Protein AF-A0A9D5FS55-F1 (afdb_monomer_lite)

Foldseek 3Di:
DDDDDDDPDPPPPPPPPPPDDPVVLVVQLVVCVVVLNLVSNLVSLVVQLVVCVVVVQQLSNVVSLLSNLVSCVVPPPVSNVVSLVVLVVVLVVDPQLQSVLVSLLSQLVVQLVVPPDPDPSCVRNVVSLCSSQVCLVSQQVDAQVSNPPNDDDDPCCVLVVNTRSVVSCVSSVVLVSQLVVCVVVVSNSRNVVSVVSVVVVVVVVVVVVVD

Sequence (211 aa):
MKKALFILGSLLIPVMMMGESFSALWQKVKVAKAKDLPKTEIALLNTIIKKATAEDNYGHLIKAQLDKYHACRLFDKEQAATALEEIKQKEAETQSKALQAVYNCALGLIYQDLSQSNIDPDKLSRPYFQKAMSNPNELARHKTTELKPTFTTGFDSKIFNNDLLHVIGMYTKDYSTLSKYYDAHGNRPAACIMALKALQETRDEDTKEAR

pLDDT: mean 87.39, std 15.87, range [35.94, 98.38]

Structure (mmCIF, N/CA/C/O backbone):
data_AF-A0A9D5FS55-F1
#
_entry.id   AF-A0A9D5FS55-F1
#
loop_
_atom_site.group_PDB
_atom_site.id
_atom_site.type_symbol
_atom_site.label_atom_id
_atom_site.label_alt_id
_atom_site.label_comp_id
_atom_site.label_asym_id
_atom_site.label_entity_id
_atom_site.label_seq_id
_atom_site.pdbx_PDB_ins_code
_atom_site.Cartn_x
_atom_site.Cartn_y
_atom_site.Cartn_z
_atom_site.occupancy
_atom_site.B_iso_or_equiv
_atom_site.auth_seq_id
_atom_site.auth_comp_id
_atom_site.auth_asym_id
_atom_site.auth_atom_id
_atom_site.pdbx_PDB_model_num
ATOM 1 N N . MET A 1 1 ? 4.687 -55.836 53.495 1.00 40.66 1 MET A N 1
ATOM 2 C CA . MET A 1 1 ? 4.011 -55.490 52.224 1.00 40.66 1 MET A CA 1
ATOM 3 C C . MET A 1 1 ? 4.078 -53.977 52.051 1.00 40.66 1 MET A C 1
ATOM 5 O O . MET A 1 1 ? 3.543 -53.258 52.885 1.00 40.66 1 MET A O 1
ATOM 9 N N . LYS A 1 2 ? 4.870 -53.499 51.081 1.00 35.94 2 LYS A N 1
ATOM 10 C CA . LYS A 1 2 ? 5.216 -52.079 50.893 1.00 35.94 2 LYS A CA 1
ATOM 11 C C . LYS A 1 2 ? 4.043 -51.344 50.232 1.00 35.94 2 LYS A C 1
ATOM 13 O O . LYS A 1 2 ? 3.597 -51.759 49.169 1.00 35.94 2 LYS A O 1
ATOM 18 N N . LYS A 1 3 ? 3.546 -50.273 50.858 1.00 43.47 3 LYS A N 1
ATOM 19 C CA . LYS A 1 3 ? 2.529 -49.384 50.278 1.00 43.47 3 LYS A CA 1
ATOM 20 C C . LYS A 1 3 ? 3.224 -48.464 49.269 1.00 43.47 3 LYS A C 1
ATOM 22 O O . LYS A 1 3 ? 3.996 -47.602 49.674 1.00 43.47 3 LYS A O 1
ATOM 27 N N . ALA A 1 4 ? 2.999 -48.680 47.976 1.00 46.22 4 ALA A N 1
ATOM 28 C CA . ALA A 1 4 ? 3.441 -47.757 46.936 1.00 46.22 4 ALA A CA 1
ATOM 29 C C . ALA A 1 4 ? 2.405 -46.630 46.817 1.00 46.22 4 ALA A C 1
ATOM 31 O O . ALA A 1 4 ? 1.278 -46.854 46.382 1.00 46.22 4 ALA A O 1
ATOM 32 N N . LEU A 1 5 ? 2.781 -45.434 47.266 1.00 47.25 5 LEU A N 1
ATOM 33 C CA . LEU A 1 5 ? 2.010 -44.209 47.097 1.00 47.25 5 LEU A CA 1
ATOM 34 C C . LEU A 1 5 ? 2.290 -43.680 45.681 1.00 47.25 5 LEU A C 1
ATOM 36 O O . LEU A 1 5 ? 3.362 -43.136 45.427 1.00 47.25 5 LEU A O 1
ATOM 40 N N . PHE A 1 6 ? 1.366 -43.884 44.742 1.00 48.41 6 PHE A N 1
ATOM 41 C CA . PHE A 1 6 ? 1.458 -43.285 43.409 1.00 48.41 6 PHE A CA 1
ATOM 42 C C . PHE A 1 6 ? 0.986 -41.828 43.484 1.00 48.41 6 PHE A C 1
ATOM 44 O O . PHE A 1 6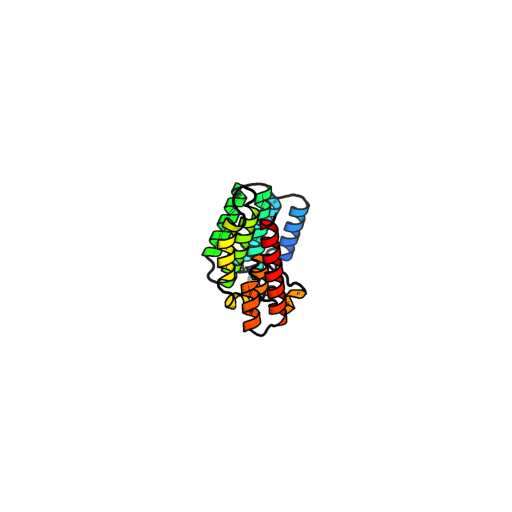 ? -0.208 -41.552 43.580 1.00 48.41 6 PHE A O 1
ATOM 51 N N . ILE A 1 7 ? 1.938 -40.895 43.461 1.00 50.19 7 ILE A N 1
ATOM 52 C CA . ILE A 1 7 ? 1.672 -39.470 43.249 1.00 50.19 7 ILE A CA 1
ATOM 53 C C . ILE A 1 7 ? 1.408 -39.287 41.753 1.00 50.19 7 ILE A C 1
ATOM 55 O O . ILE A 1 7 ? 2.323 -39.361 40.934 1.00 50.19 7 ILE A O 1
ATOM 59 N N . LEU A 1 8 ? 0.141 -39.088 41.392 1.00 47.81 8 LEU A N 1
ATOM 60 C CA . LEU A 1 8 ? -0.273 -38.749 40.035 1.00 47.81 8 LEU A CA 1
ATOM 61 C C . LEU A 1 8 ? 0.032 -37.261 39.795 1.00 47.81 8 LEU A C 1
ATOM 63 O O . LEU A 1 8 ? -0.745 -36.389 40.176 1.00 47.81 8 LEU A O 1
ATOM 67 N N . GLY A 1 9 ? 1.192 -36.965 39.209 1.00 56.38 9 GLY A N 1
ATOM 68 C CA . GLY A 1 9 ? 1.526 -35.617 38.751 1.00 56.38 9 GLY A CA 1
ATOM 69 C C . GLY A 1 9 ? 0.639 -35.235 37.567 1.00 56.38 9 GLY A C 1
ATOM 70 O O . GLY A 1 9 ? 0.775 -35.807 36.487 1.00 56.38 9 GLY A O 1
ATOM 71 N N . SER A 1 10 ? -0.279 -34.284 37.757 1.00 54.34 10 SER A N 1
ATOM 72 C CA . SER A 1 10 ? -1.063 -33.721 36.658 1.00 54.34 10 SER A CA 1
ATOM 73 C C . SER A 1 10 ? -0.139 -32.925 35.737 1.00 54.34 10 SER A C 1
ATOM 75 O O . SER A 1 10 ? 0.349 -31.853 36.104 1.00 54.34 10 SER A O 1
ATOM 77 N N . LEU A 1 11 ? 0.098 -33.447 34.537 1.00 49.91 11 LEU A N 1
ATOM 78 C CA . LEU A 1 11 ? 0.753 -32.727 33.456 1.00 49.91 11 LEU A CA 1
ATOM 79 C C . LEU A 1 11 ? -0.176 -31.582 33.013 1.00 49.91 11 LEU A C 1
ATOM 81 O O . LEU A 1 11 ? -1.116 -31.794 32.250 1.00 49.91 11 LEU A O 1
ATOM 85 N N . LEU A 1 12 ? 0.055 -30.370 33.523 1.00 51.56 12 LEU A N 1
ATOM 86 C CA . LEU A 1 12 ? -0.526 -29.147 32.969 1.00 51.56 12 LEU A CA 1
ATOM 87 C C . LEU A 1 12 ? 0.085 -28.941 31.580 1.00 51.56 12 LEU A C 1
ATOM 89 O O . LEU A 1 12 ? 1.155 -28.355 31.443 1.00 51.56 12 LEU A O 1
ATOM 93 N N . ILE A 1 13 ? -0.577 -29.461 30.548 1.00 57.06 13 ILE A N 1
ATOM 94 C CA . ILE A 1 13 ? -0.295 -29.066 29.170 1.00 57.06 13 ILE A CA 1
ATOM 95 C C . ILE A 1 13 ? -0.687 -27.585 29.081 1.00 57.06 13 ILE A C 1
ATOM 97 O O . ILE A 1 13 ? -1.863 -27.277 29.302 1.00 57.06 13 ILE A O 1
ATOM 101 N N . PRO A 1 14 ? 0.239 -26.650 28.798 1.00 57.09 14 PRO A N 1
ATOM 102 C CA . PRO A 1 14 ? -0.151 -25.276 28.548 1.00 57.09 14 PRO A CA 1
ATOM 103 C C . PRO A 1 14 ? -1.053 -25.281 27.315 1.00 57.09 14 PRO A C 1
ATOM 105 O O . PRO A 1 14 ? -0.612 -25.581 26.205 1.00 57.09 14 PRO A O 1
ATOM 108 N N . VAL A 1 15 ? -2.338 -24.989 27.516 1.00 54.84 15 VAL A N 1
ATOM 109 C CA . VAL A 1 15 ? -3.253 -24.683 26.419 1.00 54.84 15 VAL A CA 1
ATOM 110 C C . VAL A 1 15 ? -2.663 -23.454 25.744 1.00 54.84 15 VAL A C 1
ATOM 112 O O . VAL A 1 15 ? -2.723 -22.354 26.290 1.00 54.84 15 VAL A O 1
ATOM 115 N N . MET A 1 16 ? -2.034 -23.636 24.583 1.00 48.56 16 MET A N 1
ATOM 116 C CA . MET A 1 16 ? -1.685 -22.505 23.735 1.00 48.56 16 MET A CA 1
ATOM 117 C C . MET A 1 16 ? -3.009 -21.821 23.405 1.00 48.56 16 MET A C 1
ATOM 119 O O . MET A 1 16 ? -3.830 -22.381 22.679 1.00 48.56 16 MET A O 1
ATOM 123 N N . MET A 1 17 ? -3.260 -20.653 23.999 1.00 50.94 17 MET A N 1
ATOM 124 C CA . MET A 1 17 ? -4.410 -19.833 23.645 1.00 50.94 17 MET A CA 1
ATOM 125 C C . MET A 1 17 ? -4.233 -19.444 22.178 1.00 50.94 17 MET A C 1
ATOM 127 O O . MET A 1 17 ? -3.498 -18.509 21.862 1.00 50.94 17 MET A O 1
ATOM 131 N N . MET A 1 18 ? -4.852 -20.194 21.265 1.00 59.72 18 MET A N 1
ATOM 132 C CA . MET A 1 18 ? -4.913 -19.801 19.866 1.00 59.72 18 MET A CA 1
ATOM 133 C C . MET A 1 18 ? -5.750 -18.525 19.807 1.00 59.72 18 MET A C 1
ATOM 135 O O . MET A 1 18 ? -6.974 -18.562 19.926 1.00 59.72 18 MET A O 1
ATOM 139 N N . GLY A 1 19 ? -5.072 -17.380 19.704 1.00 71.38 19 GLY A N 1
ATOM 140 C CA . GLY A 1 19 ? -5.725 -16.102 19.452 1.00 71.38 19 GLY A CA 1
ATOM 141 C C . GLY A 1 19 ? -6.537 -16.159 18.158 1.00 71.38 19 GLY A C 1
ATOM 142 O O . GLY A 1 19 ? -6.303 -17.009 17.297 1.00 71.38 19 GLY A O 1
ATOM 143 N N . GLU A 1 20 ? -7.496 -15.249 18.007 1.00 85.06 20 GLU A N 1
ATOM 144 C CA . GLU A 1 20 ? -8.354 -15.224 16.821 1.00 85.06 20 GLU A CA 1
ATOM 145 C C . GLU A 1 20 ? -7.531 -15.154 15.524 1.00 85.06 20 GLU A C 1
ATOM 147 O O . GLU A 1 20 ? -6.538 -14.424 15.421 1.00 85.06 20 GLU A O 1
ATOM 152 N N . SER A 1 21 ? -7.948 -15.923 14.514 1.00 94.44 21 SER A N 1
ATOM 153 C CA . SER A 1 21 ? -7.317 -15.877 13.194 1.00 94.44 21 SER A CA 1
ATOM 154 C C . SER A 1 21 ? -7.527 -14.507 12.546 1.00 94.44 21 SER A C 1
ATOM 156 O O . SER A 1 21 ? -8.538 -13.840 12.786 1.00 94.44 21 SER A O 1
ATOM 158 N N . PHE A 1 22 ? -6.615 -14.097 11.658 1.00 96.50 22 PHE A N 1
ATOM 159 C CA . PHE A 1 22 ? -6.803 -12.861 10.892 1.00 96.50 22 PHE A CA 1
ATOM 160 C C . PHE A 1 22 ? -8.130 -12.861 10.130 1.00 96.50 22 PHE A C 1
ATOM 162 O O . PHE A 1 22 ? -8.813 -11.843 10.110 1.00 96.50 22 PHE A O 1
ATOM 169 N N . SER A 1 23 ? -8.537 -14.000 9.558 1.00 96.06 23 SER A N 1
ATOM 170 C CA . SER A 1 23 ? -9.827 -14.118 8.869 1.00 96.06 23 SER A CA 1
ATOM 171 C C . SER A 1 23 ? -10.999 -13.775 9.792 1.00 96.06 23 SER A C 1
ATOM 173 O O . SER A 1 23 ? -11.862 -12.990 9.408 1.00 96.06 23 SER A O 1
ATOM 175 N N . ALA A 1 24 ? -11.021 -14.309 11.018 1.00 96.75 24 ALA A N 1
ATOM 176 C CA . ALA A 1 24 ? -12.072 -14.001 11.987 1.00 96.75 24 ALA A CA 1
ATOM 177 C C . ALA A 1 24 ? -12.076 -12.511 12.371 1.00 96.75 24 ALA A C 1
ATOM 179 O O . ALA A 1 24 ? -13.133 -11.877 12.372 1.00 96.75 24 ALA A O 1
ATOM 180 N N . LEU A 1 25 ? -10.898 -11.928 12.618 1.00 97.94 25 LEU A N 1
ATOM 181 C CA . LEU A 1 25 ? -10.761 -10.506 12.945 1.00 97.94 25 LEU A CA 1
ATOM 182 C C . LEU A 1 25 ? -11.237 -9.602 11.797 1.00 97.94 25 LEU A C 1
ATOM 184 O O . LEU A 1 25 ? -12.022 -8.684 12.027 1.00 97.94 25 LEU A O 1
ATOM 188 N N . TRP A 1 26 ? -10.845 -9.888 10.552 1.00 98.00 26 TRP A N 1
ATOM 189 C CA . TRP A 1 26 ? -11.284 -9.121 9.381 1.00 98.00 26 TRP A CA 1
ATOM 190 C C . TRP A 1 26 ? -12.790 -9.228 9.128 1.00 98.00 26 TRP A C 1
ATOM 192 O O . TRP A 1 26 ? -13.403 -8.242 8.717 1.00 98.00 26 TRP A O 1
ATOM 202 N N . GLN A 1 27 ? -13.418 -10.375 9.418 1.00 97.88 27 GLN A N 1
ATOM 203 C CA . GLN A 1 27 ? -14.882 -10.476 9.369 1.00 97.88 27 GLN A CA 1
ATOM 204 C C . GLN A 1 27 ? -15.542 -9.561 10.404 1.00 97.88 27 GLN A C 1
ATOM 206 O O . GLN A 1 27 ? -16.502 -8.865 10.073 1.00 97.88 27 GLN A O 1
ATOM 211 N N . LYS A 1 28 ? -15.007 -9.485 11.629 1.00 98.19 28 LYS A N 1
ATOM 212 C CA . LYS A 1 28 ? -15.512 -8.545 12.641 1.00 98.19 28 LYS A CA 1
ATOM 213 C C . LYS A 1 28 ? -15.337 -7.089 12.206 1.00 98.19 28 LYS A C 1
ATOM 215 O O . LYS A 1 28 ? -16.278 -6.316 12.359 1.00 98.19 28 LYS A O 1
ATOM 220 N N . VAL A 1 29 ? -14.187 -6.729 11.624 1.00 98.06 29 VAL A N 1
ATOM 221 C CA . VAL A 1 29 ? -13.944 -5.383 11.063 1.00 98.06 29 VAL A CA 1
ATOM 222 C C . VAL A 1 29 ? -14.994 -5.056 10.003 1.00 98.06 29 VAL A C 1
ATOM 224 O O . VAL A 1 29 ? -15.640 -4.016 10.082 1.00 98.06 29 VAL A O 1
ATOM 227 N N . LYS A 1 30 ? -15.240 -5.975 9.059 1.00 97.94 30 LYS A N 1
ATOM 228 C CA . LYS A 1 30 ? -16.261 -5.805 8.016 1.00 97.94 30 LYS A CA 1
ATOM 229 C C . LYS A 1 30 ? -17.656 -5.581 8.606 1.00 97.94 30 LYS A C 1
ATOM 231 O O . LYS A 1 30 ? -18.377 -4.711 8.129 1.00 97.94 30 LYS A O 1
ATOM 236 N N . VAL A 1 31 ? -18.035 -6.342 9.636 1.00 98.12 31 VAL A N 1
ATOM 237 C CA . VAL A 1 31 ? -19.328 -6.182 10.323 1.00 98.12 31 VAL A CA 1
ATOM 238 C C . VAL A 1 31 ? -19.416 -4.841 11.053 1.00 98.12 31 VAL A C 1
ATOM 240 O O . VAL A 1 31 ? -20.452 -4.190 10.970 1.00 98.12 31 VAL A O 1
ATOM 243 N N . ALA A 1 32 ? -18.359 -4.418 11.752 1.00 96.81 32 ALA A N 1
ATOM 244 C CA . ALA A 1 32 ? -18.328 -3.133 12.451 1.00 96.81 32 ALA A CA 1
ATOM 245 C C . ALA A 1 32 ? -18.451 -1.957 11.473 1.00 96.81 32 ALA A C 1
ATOM 247 O O . ALA A 1 32 ? -19.284 -1.079 11.683 1.00 96.81 32 ALA A O 1
ATOM 248 N N . LYS A 1 33 ? -17.697 -2.002 10.368 1.00 95.75 33 LYS A N 1
ATOM 249 C CA . LYS A 1 33 ? -17.758 -1.010 9.292 1.00 95.75 33 LYS A CA 1
ATOM 250 C C . LYS A 1 33 ? -19.142 -0.942 8.646 1.00 95.75 33 LYS A C 1
ATOM 252 O O . LYS A 1 33 ? -19.681 0.137 8.475 1.00 95.75 33 LYS A O 1
ATOM 257 N N . ALA A 1 34 ? -19.754 -2.089 8.339 1.00 96.75 34 ALA A N 1
ATOM 258 C CA . ALA A 1 34 ? -21.093 -2.142 7.740 1.00 96.75 34 ALA A CA 1
ATOM 259 C C . ALA A 1 34 ? -22.217 -1.648 8.670 1.00 96.75 34 ALA A C 1
ATOM 261 O O . ALA A 1 34 ? -23.320 -1.383 8.203 1.00 96.75 34 ALA A O 1
ATOM 262 N N . LYS A 1 35 ? -21.959 -1.578 9.980 1.00 96.69 35 LYS A N 1
ATOM 263 C CA . LYS A 1 35 ? -22.885 -1.057 10.992 1.00 96.69 35 LYS A CA 1
ATOM 264 C C . LYS A 1 35 ? -22.550 0.375 11.426 1.00 96.69 35 LYS A C 1
ATOM 266 O O . LYS A 1 35 ? -23.116 0.827 12.417 1.00 96.69 35 LYS A O 1
ATOM 271 N N . ASP A 1 36 ? -21.608 1.039 10.752 1.00 93.88 36 ASP A N 1
ATOM 272 C CA . ASP A 1 36 ? -21.120 2.378 11.099 1.00 93.88 36 ASP A CA 1
ATOM 273 C C . ASP A 1 36 ? -20.674 2.491 12.570 1.00 93.88 36 ASP A C 1
ATOM 275 O O . ASP A 1 36 ? -21.020 3.427 13.290 1.00 93.88 36 ASP A O 1
ATOM 279 N N . LEU A 1 37 ? -19.898 1.504 13.040 1.00 94.31 37 LEU A N 1
ATOM 280 C CA . LEU A 1 37 ? -19.359 1.446 14.405 1.00 94.31 37 LEU A CA 1
ATOM 281 C C . LEU A 1 37 ? -17.853 1.787 14.430 1.00 94.31 37 LEU A C 1
ATOM 283 O O . LEU A 1 37 ? -17.038 0.892 14.680 1.00 94.31 37 LEU A O 1
ATOM 287 N N . PRO A 1 38 ? -17.443 3.058 14.231 1.00 92.75 38 PRO A N 1
ATOM 288 C CA . PRO A 1 38 ? -16.038 3.428 14.027 1.00 92.75 38 PRO A CA 1
ATOM 289 C C . PRO A 1 38 ? -15.146 3.094 15.227 1.00 92.75 38 PRO A C 1
ATOM 291 O O . PRO A 1 38 ? -14.040 2.593 15.060 1.00 92.75 38 PRO A O 1
ATOM 294 N N . LYS A 1 39 ? -15.628 3.276 16.464 1.00 93.56 39 LYS A N 1
ATOM 295 C CA . LYS A 1 39 ? -14.859 2.915 17.672 1.00 93.56 39 LYS A CA 1
ATOM 296 C C . LYS A 1 39 ? -14.582 1.410 17.752 1.00 93.56 39 LYS A C 1
ATOM 298 O O . LYS A 1 39 ? -13.487 0.997 18.127 1.00 93.56 39 LYS A O 1
ATOM 303 N N . THR A 1 40 ? -15.571 0.591 17.393 1.00 96.12 40 THR A N 1
ATOM 304 C CA . THR A 1 40 ? -15.429 -0.870 17.355 1.00 96.12 40 THR A CA 1
ATOM 305 C C . THR A 1 40 ? -14.510 -1.297 16.217 1.00 96.12 40 THR A C 1
ATOM 307 O O . THR A 1 40 ? -13.651 -2.150 16.425 1.00 96.12 40 THR A O 1
ATOM 310 N N . GLU A 1 41 ? -14.650 -0.684 15.040 1.00 97.12 41 GLU A N 1
ATOM 311 C CA . GLU A 1 41 ? -13.762 -0.899 13.897 1.00 97.12 41 GLU A CA 1
ATOM 312 C C . GLU A 1 41 ? -12.301 -0.607 14.274 1.00 97.12 41 GLU A C 1
ATOM 314 O O . GLU A 1 41 ? -11.451 -1.485 14.139 1.00 97.12 41 GLU A O 1
ATOM 319 N N . ILE A 1 42 ? -12.018 0.565 14.853 1.00 96.75 42 ILE A N 1
ATOM 320 C CA . ILE A 1 42 ? -10.672 0.975 15.285 1.00 96.75 42 ILE A CA 1
ATOM 321 C C . ILE A 1 42 ? -10.100 0.012 16.338 1.00 96.75 42 ILE A C 1
ATOM 323 O O . ILE A 1 42 ? -8.936 -0.379 16.249 1.00 96.75 42 ILE A O 1
ATOM 327 N N . ALA A 1 43 ? -10.899 -0.428 17.315 1.00 96.88 43 ALA A N 1
ATOM 328 C CA . ALA A 1 43 ? -10.447 -1.386 18.329 1.00 96.88 43 ALA A CA 1
ATOM 329 C C . ALA A 1 43 ? -10.068 -2.755 17.723 1.00 96.88 43 ALA A C 1
ATOM 331 O O . ALA A 1 43 ? -9.055 -3.358 18.098 1.00 96.88 43 ALA A O 1
ATOM 332 N N . LEU A 1 44 ? -10.847 -3.235 16.750 1.00 98.38 44 LEU A N 1
ATOM 333 C CA . LEU A 1 44 ? -10.549 -4.469 16.020 1.00 98.38 44 LEU A CA 1
ATOM 334 C C . LEU A 1 44 ? -9.300 -4.313 15.143 1.00 98.38 44 LEU A C 1
ATOM 336 O O . LEU A 1 44 ? -8.452 -5.204 15.122 1.00 98.38 44 LEU A O 1
ATOM 340 N N . LEU A 1 45 ? -9.136 -3.168 14.481 1.00 98.25 45 LEU A N 1
ATOM 341 C CA . LEU A 1 45 ? -7.952 -2.862 13.678 1.00 98.25 45 LEU A CA 1
ATOM 342 C C . LEU A 1 45 ? -6.686 -2.776 14.537 1.00 98.25 45 LEU A C 1
ATOM 344 O O . LEU A 1 45 ? -5.676 -3.368 14.171 1.00 98.25 45 LEU A O 1
ATOM 348 N N . ASN A 1 46 ? -6.743 -2.159 15.722 1.00 98.00 46 ASN A N 1
ATOM 349 C CA . ASN A 1 46 ? -5.635 -2.178 16.687 1.00 98.00 46 ASN A CA 1
ATOM 350 C C . ASN A 1 46 ? -5.269 -3.609 17.116 1.00 98.00 46 ASN A C 1
ATOM 352 O O . ASN A 1 46 ? -4.090 -3.930 17.274 1.00 98.00 46 ASN A O 1
ATOM 356 N N . THR A 1 47 ? -6.261 -4.494 17.255 1.00 98.19 47 THR A N 1
ATOM 357 C CA . THR A 1 47 ? -6.017 -5.918 17.544 1.00 98.19 47 THR A CA 1
ATOM 358 C C . THR A 1 47 ? -5.260 -6.596 16.398 1.00 98.19 47 THR A C 1
ATOM 360 O O . THR A 1 47 ? -4.284 -7.308 16.642 1.00 98.19 47 THR A O 1
ATOM 363 N N . ILE A 1 48 ? -5.656 -6.334 15.147 1.00 98.38 48 ILE A N 1
ATOM 364 C CA . ILE A 1 48 ? -4.966 -6.852 13.957 1.00 98.38 48 ILE A CA 1
ATOM 365 C C . ILE A 1 48 ? -3.547 -6.286 13.860 1.00 98.38 48 ILE A C 1
ATOM 367 O O . ILE A 1 48 ? -2.624 -7.060 13.634 1.00 98.38 48 ILE A O 1
ATOM 371 N N . ILE A 1 49 ? -3.351 -4.982 14.086 1.00 98.19 49 ILE A N 1
ATOM 372 C CA . ILE A 1 49 ? -2.035 -4.320 14.078 1.00 98.19 49 ILE A CA 1
ATOM 373 C C . ILE A 1 49 ? -1.102 -4.972 15.097 1.00 98.19 49 ILE A C 1
ATOM 375 O O . ILE A 1 49 ? 0.016 -5.349 14.749 1.00 98.19 49 ILE A O 1
ATOM 379 N N . LYS A 1 50 ? -1.562 -5.163 16.340 1.00 97.50 50 LYS A N 1
ATOM 380 C CA . LYS A 1 50 ? -0.765 -5.800 17.396 1.00 97.50 50 LYS A CA 1
ATOM 381 C C . LYS A 1 50 ? -0.360 -7.224 17.011 1.00 97.50 50 LYS A C 1
ATOM 383 O O . LYS A 1 50 ? 0.810 -7.576 17.132 1.00 97.50 50 LYS A O 1
ATOM 388 N N . LYS A 1 51 ? -1.311 -8.026 16.525 1.00 97.00 51 LYS A N 1
ATOM 389 C CA . LYS A 1 51 ? -1.059 -9.409 16.095 1.00 97.00 51 LYS A CA 1
ATOM 390 C C . LYS A 1 51 ? -0.099 -9.465 14.903 1.00 97.00 51 LYS A C 1
ATOM 392 O O . LYS A 1 51 ? 0.882 -10.191 14.947 1.00 97.00 51 LYS A O 1
ATOM 397 N N . ALA A 1 52 ? -0.352 -8.667 13.869 1.00 96.94 52 ALA A N 1
ATOM 398 C CA . ALA A 1 52 ? 0.470 -8.612 12.665 1.00 96.94 52 ALA A CA 1
ATOM 399 C C . ALA A 1 52 ? 1.891 -8.114 12.948 1.00 96.94 52 ALA A C 1
ATOM 401 O O . ALA A 1 52 ? 2.828 -8.597 12.328 1.00 96.94 52 ALA A O 1
ATOM 402 N N . THR A 1 53 ? 2.059 -7.204 13.910 1.00 95.12 53 THR A N 1
ATOM 403 C CA . THR A 1 53 ? 3.382 -6.762 14.370 1.00 95.12 53 THR A CA 1
ATOM 404 C C . THR A 1 53 ? 4.121 -7.877 15.105 1.00 95.12 53 THR A C 1
ATOM 406 O O . THR A 1 53 ? 5.301 -8.073 14.863 1.00 95.12 53 THR A O 1
ATOM 409 N N . ALA A 1 54 ? 3.442 -8.625 15.982 1.00 95.38 54 ALA A N 1
ATOM 410 C CA . ALA A 1 54 ? 4.058 -9.731 16.720 1.00 95.38 54 ALA A CA 1
ATOM 411 C C . ALA A 1 54 ? 4.423 -10.936 15.833 1.00 95.38 54 ALA A C 1
ATOM 413 O O . ALA A 1 54 ? 5.277 -11.732 16.208 1.00 95.38 54 ALA A O 1
ATOM 414 N N . GLU A 1 55 ? 3.757 -11.084 14.688 1.00 94.88 55 GLU A N 1
ATOM 415 C CA . GLU A 1 55 ? 3.954 -12.184 13.735 1.00 94.88 55 GLU A CA 1
ATOM 416 C C . GLU A 1 55 ? 4.746 -11.766 12.484 1.00 94.88 55 GLU A C 1
ATOM 418 O O . GLU A 1 55 ? 4.792 -12.532 11.523 1.00 94.88 55 GLU A O 1
ATOM 423 N N . ASP A 1 56 ? 5.305 -10.548 12.452 1.00 92.88 56 ASP A N 1
ATOM 424 C CA . ASP A 1 56 ? 5.979 -9.954 11.283 1.00 92.88 56 ASP A CA 1
ATOM 425 C C . ASP A 1 56 ? 5.169 -10.073 9.971 1.00 92.88 56 ASP A C 1
ATOM 427 O O . ASP A 1 56 ? 5.694 -10.191 8.861 1.00 92.88 56 ASP A O 1
ATOM 431 N N . ASN A 1 57 ? 3.838 -10.020 10.083 1.00 95.19 57 ASN A N 1
ATOM 432 C CA . ASN A 1 57 ? 2.920 -10.152 8.960 1.00 95.19 57 ASN A CA 1
ATOM 433 C C . ASN A 1 57 ? 2.604 -8.778 8.352 1.00 95.19 57 ASN A C 1
ATOM 435 O O . ASN A 1 57 ? 1.560 -8.170 8.610 1.00 95.19 57 ASN A O 1
ATOM 439 N N . TYR A 1 58 ? 3.515 -8.284 7.516 1.00 94.31 58 TYR A N 1
ATOM 440 C CA . TYR A 1 58 ? 3.423 -6.944 6.927 1.00 94.31 58 TYR A CA 1
ATOM 441 C C . TYR A 1 58 ? 2.182 -6.725 6.051 1.00 94.31 58 TYR A C 1
ATOM 443 O O . TYR A 1 58 ? 1.645 -5.618 6.008 1.00 94.31 58 TYR A O 1
ATOM 451 N N . GLY A 1 59 ? 1.675 -7.772 5.396 1.00 94.56 59 GLY A N 1
ATOM 452 C CA . GLY A 1 59 ? 0.444 -7.687 4.612 1.00 94.56 59 GLY A CA 1
ATOM 453 C C . GLY A 1 59 ? -0.795 -7.414 5.470 1.00 94.56 59 GLY A C 1
ATOM 454 O O . GLY A 1 59 ? -1.663 -6.635 5.088 1.00 94.56 59 GLY A O 1
ATOM 455 N N . HIS A 1 60 ? -0.906 -8.003 6.661 1.00 97.19 60 HIS A N 1
ATOM 456 C CA . HIS A 1 60 ? -1.990 -7.648 7.582 1.00 97.19 60 HIS A CA 1
ATOM 457 C C . HIS A 1 60 ? -1.746 -6.315 8.286 1.00 97.19 60 HIS A C 1
ATOM 459 O O . HIS A 1 60 ? -2.697 -5.556 8.483 1.00 97.19 60 HIS A O 1
ATOM 465 N N . LEU A 1 61 ? -0.490 -6.024 8.629 1.00 97.44 61 LEU A N 1
ATOM 466 C CA . LEU A 1 61 ? -0.109 -4.807 9.336 1.00 97.44 61 LEU A CA 1
ATOM 467 C C . LEU A 1 61 ? -0.439 -3.552 8.523 1.00 97.44 61 LEU A C 1
ATOM 469 O O . LEU A 1 61 ? -1.193 -2.705 8.995 1.00 97.44 61 LEU A O 1
ATOM 473 N N . ILE A 1 62 ? 0.072 -3.464 7.293 1.00 96.12 62 ILE A N 1
ATOM 474 C CA . ILE A 1 62 ? -0.092 -2.284 6.435 1.00 96.12 62 ILE A CA 1
ATOM 475 C C . ILE A 1 62 ? -1.574 -2.057 6.134 1.00 96.12 62 ILE A C 1
ATOM 477 O O . ILE A 1 62 ? -2.074 -0.945 6.306 1.00 96.12 62 ILE A O 1
ATOM 481 N N . LYS A 1 63 ? -2.311 -3.118 5.769 1.00 96.75 63 LYS A N 1
ATOM 482 C CA . LYS A 1 63 ? -3.752 -3.012 5.536 1.00 96.75 63 LYS A CA 1
ATOM 483 C C . LYS A 1 63 ? -4.491 -2.471 6.764 1.00 96.75 63 LYS A C 1
ATOM 485 O O . LYS A 1 63 ? -5.331 -1.589 6.622 1.00 96.75 63 LYS A O 1
ATOM 490 N N . ALA A 1 64 ? -4.209 -2.996 7.957 1.00 98.25 64 ALA A N 1
ATOM 491 C CA . ALA A 1 64 ? -4.904 -2.574 9.169 1.00 98.25 64 ALA A CA 1
ATOM 492 C C . ALA A 1 64 ? -4.548 -1.144 9.593 1.00 98.25 64 ALA A C 1
ATOM 494 O O . ALA A 1 64 ? -5.428 -0.423 10.053 1.00 98.25 64 ALA A O 1
ATOM 495 N N . GLN A 1 65 ? -3.299 -0.709 9.397 1.00 97.81 65 GLN A N 1
ATOM 496 C CA . GLN A 1 65 ? -2.888 0.676 9.644 1.00 97.81 65 GLN A CA 1
ATOM 497 C C . GLN A 1 65 ? -3.610 1.659 8.713 1.00 97.81 65 GLN A C 1
ATOM 499 O O . GLN A 1 65 ? -4.105 2.684 9.178 1.00 97.81 65 GLN A O 1
ATOM 504 N N . LEU A 1 66 ? -3.738 1.329 7.422 1.00 95.69 66 LEU A N 1
ATOM 505 C CA . LEU A 1 66 ? -4.452 2.176 6.461 1.00 95.69 66 LEU A CA 1
ATOM 506 C C . LEU A 1 66 ? -5.956 2.210 6.721 1.00 95.69 66 LEU A C 1
ATOM 508 O O . LEU A 1 66 ? -6.543 3.290 6.781 1.00 95.69 66 LEU A O 1
ATOM 512 N N . ASP A 1 67 ? -6.576 1.052 6.953 1.00 96.06 67 ASP A N 1
ATOM 513 C CA . ASP A 1 67 ? -7.991 0.987 7.325 1.00 96.06 67 ASP A CA 1
ATOM 514 C C . ASP A 1 67 ? -8.246 1.769 8.633 1.00 96.06 67 ASP A C 1
ATOM 516 O O . ASP A 1 67 ? -9.242 2.487 8.723 1.00 96.06 67 ASP A O 1
ATOM 520 N N . LYS A 1 68 ? -7.322 1.715 9.614 1.00 97.38 68 LYS A N 1
ATOM 521 C CA . LYS A 1 68 ? -7.409 2.483 10.873 1.00 97.38 68 LYS A CA 1
ATOM 522 C C . LYS A 1 68 ? -7.355 3.976 10.598 1.00 97.38 68 LYS A C 1
ATOM 524 O O . LYS A 1 68 ? -8.208 4.700 11.099 1.00 97.38 68 LYS A O 1
ATOM 529 N N . TYR A 1 69 ? -6.395 4.436 9.796 1.00 95.81 69 TYR A N 1
ATOM 530 C CA . TYR A 1 69 ? -6.294 5.843 9.415 1.00 95.81 69 TYR A CA 1
ATOM 531 C C . TYR A 1 69 ? -7.604 6.353 8.788 1.00 95.81 69 TYR A C 1
ATOM 533 O O . TYR A 1 69 ? -8.133 7.384 9.212 1.00 95.81 69 TYR A O 1
ATOM 541 N N . HIS A 1 70 ? -8.174 5.607 7.836 1.00 92.31 70 HIS A N 1
ATOM 542 C CA . HIS A 1 70 ? -9.438 5.982 7.199 1.00 92.31 70 HIS A CA 1
ATOM 543 C C . HIS A 1 70 ? -10.620 5.976 8.178 1.00 92.31 70 HIS A C 1
ATOM 545 O O . HIS A 1 70 ? -11.415 6.916 8.159 1.00 92.31 70 HIS A O 1
ATOM 551 N N . ALA A 1 71 ? -10.723 4.967 9.048 1.00 93.94 71 ALA A N 1
ATOM 552 C CA . ALA A 1 71 ? -11.767 4.896 10.070 1.00 93.94 71 ALA A CA 1
ATOM 553 C C . ALA A 1 71 ? -11.669 6.065 11.066 1.00 93.94 71 ALA A C 1
ATOM 555 O O . ALA A 1 71 ? -12.678 6.703 11.366 1.00 93.94 71 ALA A O 1
ATOM 556 N N . CYS A 1 72 ? -10.456 6.404 11.522 1.00 94.31 72 CYS A N 1
ATOM 557 C CA . CYS A 1 72 ? -10.221 7.565 12.379 1.00 94.31 72 CYS A CA 1
ATOM 558 C C . CYS A 1 72 ? -10.646 8.860 11.683 1.00 94.31 72 CYS A C 1
ATOM 560 O O . CYS A 1 72 ? -11.354 9.664 12.277 1.00 94.31 72 CYS A O 1
ATOM 562 N N . ARG A 1 73 ? -10.286 9.055 10.409 1.00 89.31 73 ARG A N 1
ATOM 563 C CA . ARG A 1 73 ? -10.569 10.301 9.679 1.00 89.31 73 ARG A CA 1
ATOM 564 C C . ARG A 1 73 ? -12.057 10.647 9.595 1.00 89.31 73 ARG A C 1
ATOM 566 O O . ARG A 1 73 ? -12.399 11.825 9.543 1.00 89.31 73 ARG A O 1
ATOM 573 N N . LEU A 1 74 ? -12.932 9.644 9.587 1.00 83.75 74 LEU A N 1
ATOM 574 C CA . LEU A 1 74 ? -14.383 9.843 9.543 1.00 83.75 74 LEU A CA 1
ATOM 575 C C . LEU A 1 74 ? -14.976 10.319 10.879 1.00 83.75 74 LEU A C 1
ATOM 577 O O . LEU A 1 74 ? -16.098 10.818 10.890 1.00 83.75 74 LEU A O 1
ATOM 581 N N . PHE A 1 75 ? -14.254 10.168 11.991 1.00 81.44 75 PHE A N 1
ATOM 582 C CA . PHE A 1 75 ? -14.798 10.369 13.337 1.00 81.44 75 PHE A CA 1
ATOM 583 C C . PHE A 1 75 ? -13.968 11.325 14.212 1.00 81.44 75 PHE A C 1
ATOM 585 O O . PHE A 1 75 ? -14.540 12.137 14.933 1.00 81.44 75 PHE A O 1
ATOM 592 N N . ASP A 1 76 ? -12.636 11.246 14.159 1.00 88.38 76 ASP A N 1
ATOM 593 C CA . ASP A 1 76 ? -11.712 11.957 15.047 1.00 88.38 76 ASP A CA 1
ATOM 594 C C . ASP A 1 76 ? -10.425 12.360 14.298 1.00 88.38 76 ASP A C 1
ATOM 596 O O . ASP A 1 76 ? -9.589 11.528 13.926 1.00 88.38 76 ASP A O 1
ATOM 600 N N . LYS A 1 77 ? -10.268 13.672 14.079 1.00 88.25 77 LYS A N 1
ATOM 601 C CA . LYS A 1 77 ? -9.125 14.246 13.351 1.00 88.25 77 LYS A CA 1
ATOM 602 C C . LYS A 1 77 ? -7.800 14.056 14.086 1.00 88.25 77 LYS A C 1
ATOM 604 O O . LYS A 1 77 ? -6.777 13.887 13.427 1.00 88.25 77 LYS A O 1
ATOM 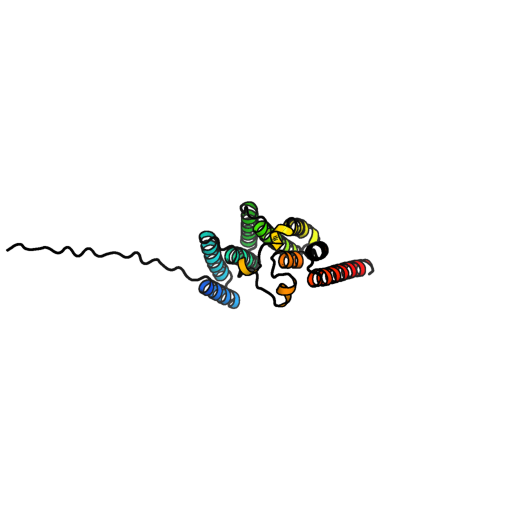609 N N . GLU A 1 78 ? -7.808 14.089 15.415 1.00 92.44 78 GLU A N 1
ATOM 610 C CA . GLU A 1 78 ? -6.598 13.923 16.219 1.00 92.44 78 GLU A CA 1
ATOM 611 C C . GLU A 1 78 ? -6.122 12.473 16.139 1.00 92.44 78 GLU A C 1
ATOM 613 O O . GLU A 1 78 ? -4.970 12.223 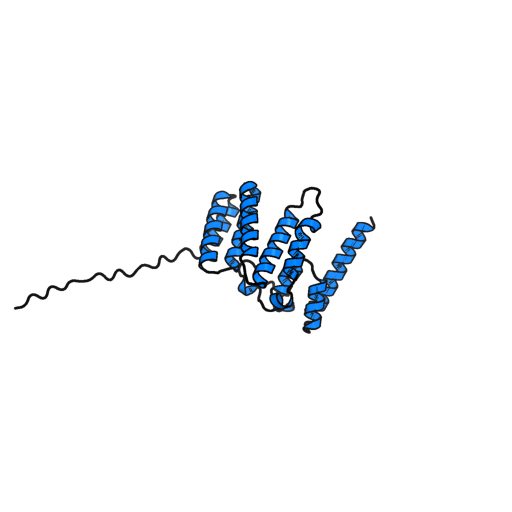15.791 1.00 92.44 78 GLU A O 1
ATOM 618 N N . GLN A 1 79 ? -7.031 11.507 16.302 1.00 93.12 79 GLN A N 1
ATOM 619 C CA . GLN A 1 79 ? -6.693 10.091 16.127 1.00 93.12 79 GLN A CA 1
ATOM 620 C C . GLN A 1 79 ? -6.246 9.757 14.699 1.00 93.12 79 GLN A C 1
ATOM 622 O O . GLN A 1 79 ? -5.409 8.873 14.507 1.00 93.12 79 GLN A O 1
ATOM 627 N N . ALA A 1 80 ? -6.780 10.447 13.687 1.00 93.81 80 ALA A N 1
ATOM 628 C CA . ALA A 1 80 ? -6.319 10.297 12.309 1.00 93.81 80 ALA A CA 1
ATOM 629 C C . ALA A 1 80 ? -4.888 10.829 12.131 1.00 93.81 80 ALA A C 1
ATOM 631 O O . ALA A 1 80 ? -4.081 10.190 11.454 1.00 93.81 80 ALA A O 1
ATOM 632 N N . ALA A 1 81 ? -4.553 11.958 12.766 1.00 94.06 81 ALA A N 1
ATOM 633 C CA . ALA A 1 81 ? -3.193 12.488 12.786 1.00 94.06 81 ALA A CA 1
ATOM 634 C C . ALA A 1 81 ? -2.230 11.536 13.514 1.00 94.06 81 ALA A C 1
ATOM 636 O O . ALA A 1 81 ? -1.165 11.232 12.982 1.00 94.06 81 ALA A O 1
ATOM 637 N N . THR A 1 82 ? -2.626 10.980 14.664 1.00 96.31 82 THR A N 1
ATOM 638 C CA . THR A 1 82 ? -1.836 9.959 15.371 1.00 96.31 82 THR A CA 1
ATOM 639 C C . THR A 1 82 ? -1.598 8.726 14.500 1.00 96.31 82 THR A C 1
ATOM 641 O O . THR A 1 82 ? -0.463 8.278 14.378 1.00 96.31 82 THR A O 1
ATOM 644 N N . ALA A 1 83 ? -2.634 8.201 13.837 1.00 96.38 83 ALA A N 1
ATOM 645 C CA . ALA A 1 83 ? -2.497 7.049 12.945 1.00 96.38 83 ALA A CA 1
ATOM 646 C C . ALA A 1 83 ? -1.559 7.332 11.755 1.00 96.38 83 ALA A C 1
ATOM 648 O O . ALA A 1 83 ? -0.811 6.452 11.337 1.00 96.38 83 ALA A O 1
ATOM 649 N N . LEU A 1 84 ? -1.566 8.558 11.222 1.00 96.31 84 LEU A N 1
ATOM 650 C CA . LEU A 1 84 ? -0.629 8.973 10.178 1.00 96.31 84 LEU A CA 1
ATOM 651 C C . LEU A 1 84 ? 0.822 8.994 10.686 1.00 96.31 84 LEU A C 1
ATOM 653 O O . LEU A 1 84 ? 1.712 8.494 9.998 1.00 96.31 84 LEU A O 1
ATOM 657 N N . GLU A 1 85 ? 1.068 9.538 11.878 1.00 97.12 85 GLU A N 1
ATOM 658 C CA . GLU A 1 85 ? 2.408 9.536 12.479 1.00 97.12 85 GLU A CA 1
ATOM 659 C C . GLU A 1 85 ? 2.900 8.112 12.788 1.00 97.12 85 GLU A C 1
ATOM 661 O O . GLU A 1 85 ? 4.052 7.796 12.502 1.00 97.12 85 GLU A O 1
ATOM 666 N N . GLU A 1 86 ? 2.025 7.208 13.244 1.00 96.81 86 GLU A N 1
ATOM 667 C CA . GLU A 1 86 ? 2.356 5.782 13.408 1.00 96.81 86 GLU A CA 1
ATOM 668 C C . GLU A 1 86 ? 2.806 5.135 12.079 1.00 96.81 86 GLU A C 1
ATOM 670 O O . GLU A 1 86 ? 3.758 4.350 12.056 1.00 96.81 86 GLU A O 1
ATOM 675 N N . ILE A 1 87 ? 2.151 5.463 10.956 1.00 97.81 87 ILE A N 1
ATOM 676 C CA . ILE A 1 87 ? 2.532 4.963 9.622 1.00 97.81 87 ILE A CA 1
ATOM 677 C C . ILE A 1 87 ? 3.903 5.515 9.206 1.00 97.81 87 ILE A C 1
ATOM 679 O O . ILE A 1 87 ? 4.740 4.754 8.718 1.00 97.81 87 ILE A O 1
ATOM 683 N N . LYS A 1 88 ? 4.163 6.812 9.420 1.00 97.69 88 LYS A N 1
ATOM 684 C CA . LYS A 1 88 ? 5.469 7.432 9.129 1.00 97.69 88 LYS A CA 1
ATOM 685 C C . LYS A 1 88 ? 6.590 6.832 9.967 1.00 97.69 88 LYS A C 1
ATOM 687 O O . LYS A 1 88 ? 7.660 6.541 9.445 1.00 97.69 88 LYS A O 1
ATOM 692 N N . GLN A 1 89 ? 6.347 6.620 11.256 1.00 97.12 89 GLN A N 1
ATOM 693 C CA . GLN A 1 89 ? 7.324 5.988 12.130 1.00 97.12 89 GLN A CA 1
ATOM 694 C C . GLN A 1 89 ? 7.638 4.569 11.646 1.00 97.12 89 GLN A C 1
ATOM 696 O O . GLN A 1 89 ? 8.805 4.187 11.561 1.00 97.12 89 GLN A O 1
ATOM 701 N N . LYS A 1 90 ? 6.615 3.805 11.245 1.00 95.38 90 LYS A N 1
ATOM 702 C CA . LYS A 1 90 ? 6.820 2.442 10.751 1.00 95.38 90 LYS A CA 1
ATOM 703 C C . LYS A 1 90 ? 7.586 2.388 9.427 1.00 95.38 90 LYS A C 1
ATOM 705 O O . LYS A 1 90 ? 8.374 1.462 9.225 1.00 95.38 90 LYS A O 1
ATOM 710 N N . GLU A 1 91 ? 7.393 3.376 8.557 1.00 96.88 91 GLU A N 1
ATOM 711 C CA . GLU A 1 91 ? 8.213 3.575 7.358 1.00 96.88 91 GLU A CA 1
ATOM 712 C C . GLU A 1 91 ? 9.691 3.768 7.720 1.00 96.88 91 GLU A C 1
ATOM 714 O O . GLU A 1 91 ? 10.537 3.040 7.204 1.00 96.88 91 GLU A O 1
ATOM 719 N N . ALA A 1 92 ? 9.987 4.667 8.664 1.00 96.38 92 ALA A N 1
ATOM 720 C CA . ALA A 1 92 ? 11.351 4.993 9.080 1.00 96.38 92 ALA A CA 1
ATOM 721 C C . ALA A 1 92 ? 12.070 3.848 9.822 1.00 96.38 92 ALA A C 1
ATOM 723 O O . ALA A 1 92 ? 13.279 3.674 9.676 1.00 96.38 92 ALA A O 1
ATOM 724 N N . GLU A 1 93 ? 11.347 3.056 10.617 1.00 94.88 93 GLU A N 1
ATOM 725 C CA . GLU A 1 93 ? 11.905 1.914 11.360 1.00 94.88 93 GLU A CA 1
ATOM 726 C C . GLU A 1 93 ? 12.219 0.710 10.459 1.00 94.88 93 GLU A C 1
ATOM 728 O O . GLU A 1 93 ? 13.081 -0.121 10.768 1.00 94.88 93 GLU A O 1
ATOM 733 N N . THR A 1 94 ? 11.500 0.593 9.345 1.00 93.38 94 THR A N 1
ATOM 734 C CA . THR A 1 94 ? 11.611 -0.540 8.432 1.00 93.38 94 THR A CA 1
ATOM 735 C C . THR A 1 94 ? 12.945 -0.513 7.691 1.00 93.38 94 THR A C 1
ATOM 737 O O . THR A 1 94 ? 13.295 0.480 7.068 1.00 93.38 94 THR A O 1
ATOM 740 N N . GLN A 1 95 ? 13.664 -1.640 7.685 1.00 93.31 95 GLN A N 1
ATOM 741 C CA . GLN A 1 95 ? 14.941 -1.782 6.965 1.00 93.31 95 GLN A CA 1
ATOM 742 C C . GLN A 1 95 ? 14.780 -2.296 5.524 1.00 93.31 95 GLN A C 1
ATOM 744 O O . GLN A 1 95 ? 15.652 -2.097 4.680 1.00 93.31 95 GLN A O 1
ATOM 749 N N . SER A 1 96 ? 13.669 -2.976 5.223 1.00 94.94 96 SER A N 1
ATOM 750 C CA . SER A 1 96 ? 13.386 -3.463 3.870 1.00 94.94 96 SER A CA 1
ATOM 751 C C . SER A 1 96 ? 12.996 -2.303 2.959 1.00 94.94 96 SER A C 1
ATOM 753 O O . SER A 1 96 ? 11.969 -1.658 3.167 1.00 94.94 96 SER A O 1
ATOM 755 N N . LYS A 1 97 ? 13.774 -2.092 1.896 1.00 96.12 97 LYS A N 1
ATOM 756 C CA . LYS A 1 97 ? 13.488 -1.076 0.873 1.00 96.12 97 LYS A CA 1
ATOM 757 C C . LYS A 1 97 ? 12.145 -1.305 0.176 1.00 96.12 97 LYS A C 1
ATOM 759 O O . LYS A 1 97 ? 11.457 -0.344 -0.151 1.00 96.12 97 LYS A O 1
ATOM 764 N N . ALA A 1 98 ? 11.750 -2.564 -0.024 1.00 95.12 98 ALA A N 1
ATOM 765 C CA . ALA A 1 98 ? 10.452 -2.897 -0.604 1.00 95.12 98 ALA A CA 1
ATOM 766 C C . ALA A 1 98 ? 9.299 -2.481 0.322 1.00 95.12 98 ALA A C 1
ATOM 768 O O . ALA A 1 98 ? 8.335 -1.866 -0.126 1.00 95.12 98 ALA A O 1
ATOM 769 N N . LEU A 1 99 ? 9.413 -2.747 1.627 1.00 95.75 99 LEU A N 1
ATOM 770 C CA . LEU A 1 99 ? 8.407 -2.323 2.602 1.00 95.75 99 LEU A CA 1
ATOM 771 C C . LEU A 1 99 ? 8.391 -0.799 2.795 1.00 95.75 99 LEU A C 1
ATOM 773 O O . LEU A 1 99 ? 7.312 -0.213 2.843 1.00 95.75 99 LEU A O 1
ATOM 777 N N . GLN A 1 100 ? 9.558 -0.145 2.831 1.00 97.25 100 GLN A N 1
ATOM 778 C CA . GLN A 1 100 ? 9.655 1.320 2.826 1.00 97.25 100 GLN A CA 1
ATOM 779 C C . GLN A 1 100 ? 8.923 1.910 1.620 1.00 97.25 100 GLN A C 1
ATOM 781 O O . GLN A 1 100 ? 8.171 2.870 1.759 1.00 97.25 100 GLN A O 1
ATOM 786 N N . ALA A 1 101 ? 9.089 1.327 0.433 1.00 97.44 101 ALA A N 1
ATOM 787 C CA . ALA A 1 101 ? 8.394 1.784 -0.760 1.00 97.44 101 ALA A CA 1
ATOM 788 C C . ALA A 1 101 ? 6.871 1.612 -0.673 1.00 97.44 101 ALA A C 1
ATOM 790 O O . ALA A 1 101 ? 6.139 2.510 -1.083 1.00 97.44 101 ALA A O 1
ATOM 791 N N . VAL A 1 102 ? 6.381 0.511 -0.092 1.00 96.88 102 VAL A N 1
ATOM 792 C CA . VAL A 1 102 ? 4.941 0.316 0.153 1.00 96.88 102 VAL A CA 1
ATOM 793 C C . VAL A 1 102 ? 4.404 1.377 1.110 1.00 96.88 102 VAL A C 1
ATOM 795 O O . VAL A 1 102 ? 3.372 1.984 0.825 1.00 96.88 102 VAL A O 1
ATOM 798 N N . TYR A 1 103 ? 5.110 1.646 2.210 1.00 97.75 103 TYR A N 1
ATOM 799 C CA . TYR A 1 103 ? 4.721 2.697 3.148 1.00 97.75 103 TYR A CA 1
ATOM 800 C C . TYR A 1 103 ? 4.754 4.087 2.512 1.00 97.75 103 TYR A C 1
ATOM 802 O O . TYR A 1 103 ? 3.805 4.850 2.671 1.00 97.75 103 TYR A O 1
ATOM 810 N N . ASN A 1 104 ? 5.792 4.406 1.739 1.00 97.94 104 ASN A N 1
ATOM 811 C CA . ASN A 1 104 ? 5.870 5.663 1.000 1.00 97.94 104 ASN A CA 1
ATOM 812 C C . ASN A 1 104 ? 4.726 5.787 -0.019 1.00 97.94 104 ASN A C 1
ATOM 814 O O . ASN A 1 104 ? 4.091 6.832 -0.098 1.00 97.94 104 ASN A O 1
ATOM 818 N N . CYS A 1 105 ? 4.382 4.721 -0.743 1.00 96.62 105 CYS A N 1
ATOM 819 C CA . CYS A 1 105 ? 3.225 4.723 -1.636 1.00 96.62 105 CYS A CA 1
ATOM 820 C C . CYS A 1 105 ? 1.928 5.009 -0.867 1.00 96.62 105 CYS A C 1
ATOM 822 O O . CYS A 1 105 ? 1.126 5.841 -1.283 1.00 96.62 105 CYS A O 1
ATOM 824 N N . ALA A 1 106 ? 1.740 4.362 0.283 1.00 95.38 106 ALA A N 1
ATOM 825 C CA . ALA A 1 106 ? 0.567 4.560 1.120 1.00 95.38 106 ALA A CA 1
ATOM 826 C C . ALA A 1 106 ? 0.476 5.992 1.683 1.00 95.38 106 ALA A C 1
ATOM 828 O O . ALA A 1 106 ? -0.589 6.604 1.636 1.00 95.38 106 ALA A O 1
ATOM 829 N N . LEU A 1 107 ? 1.593 6.558 2.148 1.00 96.25 107 LEU A N 1
ATOM 830 C CA . LEU A 1 107 ? 1.681 7.951 2.596 1.00 96.25 107 LEU A CA 1
ATOM 831 C C . LEU A 1 107 ? 1.367 8.929 1.461 1.00 96.25 107 LEU A C 1
ATOM 833 O O . LEU A 1 107 ? 0.614 9.876 1.670 1.00 96.25 107 LEU A O 1
ATOM 837 N N . GLY A 1 108 ? 1.881 8.680 0.254 1.00 94.81 108 GLY A N 1
ATOM 838 C CA . GLY A 1 108 ? 1.562 9.485 -0.923 1.00 94.81 108 GLY A CA 1
ATOM 839 C C . GLY A 1 108 ? 0.063 9.489 -1.234 1.00 94.81 108 GLY A C 1
ATOM 840 O O . GLY A 1 108 ? -0.505 10.559 -1.440 1.00 94.81 108 GLY A O 1
ATOM 841 N N . LEU A 1 109 ? -0.602 8.328 -1.166 1.00 91.94 109 LEU A N 1
ATOM 842 C CA . LEU A 1 109 ? -2.057 8.221 -1.344 1.00 91.94 109 LEU A CA 1
ATOM 843 C C . LEU A 1 109 ? -2.832 8.963 -0.244 1.00 91.94 109 LEU A C 1
ATOM 845 O O . LEU A 1 109 ? -3.796 9.665 -0.541 1.00 91.94 109 LEU A O 1
ATOM 849 N N . ILE A 1 110 ? -2.395 8.862 1.016 1.00 92.12 110 ILE A N 1
ATOM 850 C CA . ILE A 1 110 ? -2.990 9.618 2.127 1.00 92.12 110 ILE A CA 1
ATOM 851 C C . ILE A 1 110 ? -2.877 11.128 1.877 1.00 92.12 110 ILE A C 1
ATOM 853 O O . ILE A 1 110 ? -3.861 11.852 2.018 1.00 92.12 110 ILE A O 1
ATOM 857 N N . TYR A 1 111 ? -1.696 11.615 1.494 1.00 91.06 111 TYR A N 1
ATOM 858 C CA . TYR A 1 111 ? -1.473 13.039 1.242 1.00 91.06 111 TYR A CA 1
ATOM 859 C C . TYR A 1 111 ? -2.209 13.554 0.006 1.00 91.06 111 TYR A C 1
ATOM 861 O O . TYR A 1 111 ? -2.691 14.686 0.022 1.00 91.06 111 TYR A O 1
ATOM 869 N N . GLN A 1 112 ? -2.348 12.720 -1.025 1.00 87.75 112 GLN A N 1
ATOM 870 C CA . GLN A 1 112 ? -3.181 13.029 -2.181 1.00 87.75 112 GLN A CA 1
ATOM 871 C C . GLN A 1 112 ? -4.646 13.206 -1.760 1.00 87.75 112 GLN A C 1
ATOM 873 O O . GLN A 1 112 ? -5.287 14.157 -2.187 1.00 87.75 112 GLN A O 1
ATOM 878 N N . ASP A 1 113 ? -5.166 12.371 -0.862 1.00 84.62 113 ASP A N 1
ATOM 879 C CA . ASP A 1 113 ? -6.549 12.482 -0.381 1.00 84.62 113 ASP A CA 1
ATOM 880 C C . ASP A 1 113 ? -6.766 13.655 0.601 1.00 84.62 113 ASP A C 1
ATOM 882 O O . ASP A 1 113 ? -7.835 14.260 0.637 1.00 84.62 113 ASP A O 1
ATOM 886 N N . LEU A 1 114 ? -5.745 14.029 1.382 1.00 78.81 114 LEU A N 1
ATOM 887 C CA . LEU A 1 114 ? -5.801 15.172 2.311 1.00 78.81 114 LEU A CA 1
ATOM 888 C C . LEU A 1 114 ? -5.800 16.541 1.620 1.00 78.81 114 LEU A C 1
ATOM 890 O O . LEU A 1 114 ? -6.206 17.535 2.217 1.00 78.81 114 LEU A O 1
ATOM 894 N N . SER A 1 115 ? -5.340 16.610 0.379 1.00 68.06 115 SER A N 1
ATOM 895 C CA . SER A 1 115 ? -5.119 17.851 -0.368 1.00 68.06 115 SER A CA 1
ATOM 896 C C . SER A 1 115 ? -6.378 18.589 -0.846 1.00 68.06 115 SER A C 1
ATOM 898 O O . SER A 1 115 ? -6.298 19.505 -1.662 1.00 68.06 115 SER A O 1
ATOM 900 N N . GLN A 1 116 ? -7.550 18.271 -0.294 1.00 58.38 116 GLN A N 1
ATOM 901 C CA . GLN A 1 116 ? -8.834 18.921 -0.589 1.00 58.38 116 GLN A CA 1
ATOM 902 C C . GLN A 1 116 ? -8.912 20.384 -0.082 1.00 58.38 116 GLN A C 1
ATOM 904 O O . GLN A 1 116 ? -9.969 20.861 0.321 1.00 58.38 116 GLN A O 1
ATOM 909 N N . SER A 1 117 ? -7.792 21.109 -0.006 1.00 53.09 117 SER A N 1
ATOM 910 C CA . SER A 1 117 ? -7.668 22.422 0.639 1.00 53.09 117 SER A CA 1
ATOM 911 C C . SER A 1 117 ? -6.530 23.249 0.021 1.00 53.09 117 SER A C 1
ATOM 913 O O . SER A 1 117 ? -5.427 23.240 0.552 1.00 53.09 117 SER A O 1
ATOM 915 N N . ASN A 1 118 ? -6.786 23.974 -1.079 1.00 55.34 118 ASN A N 1
ATOM 916 C CA . ASN A 1 118 ? -5.957 25.061 -1.661 1.00 55.34 118 ASN A CA 1
ATOM 917 C C . ASN A 1 118 ? -4.442 24.817 -1.885 1.00 55.34 118 ASN A C 1
ATOM 919 O O . ASN A 1 118 ? -3.722 25.740 -2.266 1.00 55.34 118 ASN A O 1
ATOM 923 N N . ILE A 1 119 ? -3.944 23.603 -1.668 1.00 61.03 119 ILE A N 1
ATOM 924 C CA . ILE A 1 119 ? -2.581 23.160 -1.940 1.00 61.03 119 ILE A CA 1
ATOM 925 C C . ILE A 1 119 ? -2.702 22.107 -3.025 1.00 61.03 119 ILE A C 1
ATOM 927 O O . ILE A 1 119 ? -3.505 21.189 -2.887 1.00 61.03 119 ILE A O 1
ATOM 931 N N . ASP A 1 120 ? -1.898 22.247 -4.074 1.00 67.19 120 ASP A N 1
ATOM 932 C CA . ASP A 1 120 ? -1.799 21.258 -5.139 1.00 67.19 120 ASP A CA 1
ATOM 933 C C . ASP A 1 120 ? -1.594 19.844 -4.537 1.00 67.19 120 ASP A C 1
ATOM 935 O O . ASP A 1 120 ? -0.567 19.615 -3.879 1.00 67.19 120 ASP A O 1
ATOM 939 N N . PRO A 1 121 ? -2.560 18.918 -4.719 1.00 63.75 121 PRO A N 1
ATOM 940 C CA . PRO A 1 121 ? -2.470 17.519 -4.302 1.00 63.75 121 PRO A CA 1
ATOM 941 C C . PRO A 1 121 ? -1.150 16.841 -4.625 1.00 63.75 121 PRO A C 1
ATOM 943 O O . PRO A 1 121 ? -0.635 16.033 -3.838 1.00 63.75 121 PRO A O 1
ATOM 946 N N . ASP A 1 122 ? -0.572 17.216 -5.757 1.00 72.31 122 ASP A N 1
ATOM 947 C CA . ASP A 1 122 ? 0.647 16.621 -6.257 1.00 72.31 122 ASP A CA 1
ATOM 948 C C . ASP A 1 122 ? 1.856 17.118 -5.463 1.00 72.31 122 ASP A C 1
ATOM 950 O O . ASP A 1 122 ? 2.812 16.376 -5.253 1.00 72.31 122 ASP A O 1
ATOM 954 N N . LYS A 1 123 ? 1.809 18.318 -4.878 1.00 82.50 123 LYS A N 1
ATOM 955 C CA . LYS A 1 123 ? 2.924 18.857 -4.087 1.00 82.50 123 LYS A CA 1
ATOM 956 C C . LYS A 1 123 ? 3.194 18.064 -2.803 1.00 82.50 123 LYS A C 1
ATOM 958 O O . LYS A 1 123 ? 4.357 17.900 -2.433 1.00 82.50 123 LYS A O 1
ATOM 963 N N . LEU A 1 124 ? 2.154 17.585 -2.116 1.00 85.88 124 LEU A N 1
ATOM 964 C CA . LEU A 1 124 ? 2.307 16.836 -0.857 1.00 85.88 124 LEU A CA 1
ATOM 965 C C . LEU A 1 124 ? 2.567 15.342 -1.087 1.00 85.88 124 LEU A C 1
ATOM 967 O O . LEU A 1 124 ? 3.335 14.731 -0.346 1.00 85.88 124 LEU A O 1
ATOM 971 N N . SER A 1 125 ? 1.946 14.756 -2.110 1.00 91.31 125 SER A N 1
ATOM 972 C CA . SER A 1 125 ? 2.037 13.321 -2.405 1.00 91.31 125 SER A CA 1
ATOM 973 C C . SER A 1 125 ? 3.296 12.942 -3.195 1.00 91.31 125 SER A C 1
ATOM 975 O O . SER A 1 125 ? 3.911 11.906 -2.923 1.00 91.31 125 SER A O 1
ATOM 977 N N . ARG A 1 126 ? 3.746 13.797 -4.125 1.00 91.62 126 ARG A N 1
ATOM 978 C CA . ARG A 1 126 ? 4.853 13.506 -5.052 1.00 91.62 126 ARG A CA 1
ATOM 979 C C . ARG A 1 126 ? 6.171 13.115 -4.380 1.00 91.62 126 ARG A C 1
ATOM 981 O O . ARG A 1 126 ? 6.771 12.152 -4.856 1.00 91.62 126 ARG A O 1
ATOM 988 N N . PRO A 1 127 ? 6.638 13.757 -3.288 1.00 94.69 127 PRO A N 1
ATOM 989 C CA . PRO A 1 127 ? 7.879 13.334 -2.636 1.00 94.69 127 PRO A CA 1
ATOM 990 C C . PRO A 1 127 ? 7.815 11.888 -2.129 1.00 94.69 127 PRO A C 1
ATOM 992 O 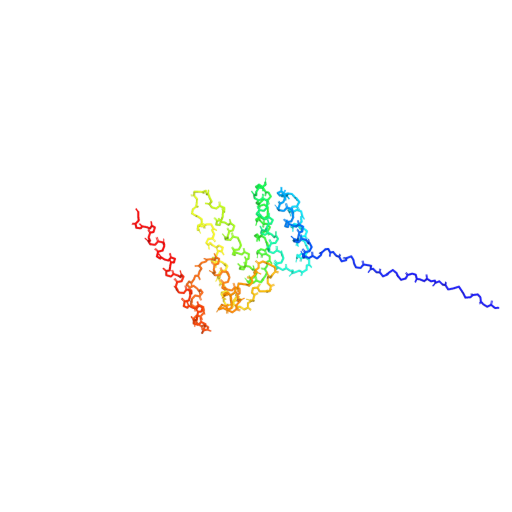O . PRO A 1 127 ? 8.797 11.152 -2.212 1.00 94.69 127 PRO A O 1
ATOM 995 N N . TYR A 1 128 ? 6.651 11.459 -1.638 1.00 96.81 128 TYR A N 1
ATOM 996 C CA . TYR A 1 128 ? 6.435 10.091 -1.178 1.00 96.81 128 TYR A CA 1
ATOM 997 C C . TYR A 1 128 ? 6.357 9.108 -2.348 1.00 96.81 128 TYR A C 1
ATOM 999 O O . TYR A 1 128 ? 6.994 8.059 -2.307 1.00 96.81 128 TYR A O 1
ATOM 1007 N N . PHE A 1 129 ? 5.672 9.460 -3.435 1.00 96.19 129 PHE A N 1
ATOM 1008 C CA . PHE A 1 129 ? 5.651 8.630 -4.643 1.00 96.19 129 PHE A CA 1
ATOM 1009 C C . PHE A 1 129 ? 7.038 8.461 -5.280 1.00 96.19 129 PHE A C 1
ATOM 1011 O O . PHE A 1 129 ? 7.406 7.351 -5.660 1.00 96.19 129 PHE A O 1
ATOM 1018 N N . GLN A 1 130 ? 7.858 9.514 -5.308 1.00 96.44 130 GLN A N 1
ATOM 1019 C CA . GLN A 1 130 ? 9.250 9.427 -5.765 1.00 96.44 130 GLN A CA 1
ATOM 1020 C C . GLN A 1 130 ? 10.086 8.490 -4.886 1.00 96.44 130 GLN A C 1
ATOM 1022 O O . GLN A 1 130 ? 10.838 7.664 -5.403 1.00 96.44 130 GLN A O 1
ATOM 1027 N N . LYS A 1 131 ? 9.932 8.569 -3.557 1.00 97.50 131 LYS A N 1
ATOM 1028 C CA . LYS A 1 131 ? 10.575 7.623 -2.633 1.00 97.50 131 LYS A CA 1
ATOM 1029 C C . LYS A 1 131 ? 10.103 6.192 -2.876 1.00 97.50 131 LYS A C 1
ATOM 1031 O O . LYS A 1 131 ? 10.938 5.290 -2.917 1.00 97.50 131 LYS A O 1
ATOM 1036 N N . ALA A 1 132 ? 8.804 5.989 -3.094 1.00 97.75 132 ALA A N 1
ATOM 1037 C CA . ALA A 1 132 ? 8.233 4.677 -3.376 1.00 97.75 132 ALA A CA 1
ATOM 1038 C C . ALA A 1 132 ? 8.841 4.041 -4.635 1.00 97.75 132 ALA A C 1
ATOM 1040 O O . ALA A 1 132 ? 9.192 2.867 -4.615 1.00 97.75 132 ALA A O 1
ATOM 1041 N N . MET A 1 133 ? 9.060 4.824 -5.694 1.00 97.88 133 MET A N 1
ATOM 1042 C CA . MET A 1 133 ? 9.627 4.346 -6.962 1.00 97.88 133 MET A CA 1
ATOM 1043 C C . MET A 1 133 ? 11.162 4.365 -7.031 1.00 97.88 133 MET A C 1
ATOM 1045 O O . MET A 1 133 ? 11.735 4.001 -8.054 1.00 97.88 133 MET A O 1
ATOM 1049 N N . SER A 1 134 ? 11.858 4.737 -5.953 1.00 96.88 134 SER A N 1
ATOM 1050 C CA . SER A 1 134 ? 13.317 4.951 -5.961 1.00 96.88 134 SER A CA 1
ATOM 1051 C C . SER A 1 134 ? 14.167 3.691 -6.188 1.00 96.88 134 SER A C 1
ATOM 1053 O O . SER A 1 134 ? 15.343 3.796 -6.533 1.00 96.88 134 SER A O 1
ATOM 1055 N N . ASN A 1 135 ? 13.606 2.493 -5.991 1.00 96.62 135 ASN A N 1
ATOM 1056 C CA . ASN A 1 135 ? 14.328 1.220 -6.103 1.00 96.62 135 ASN A CA 1
ATOM 1057 C C . ASN A 1 135 ? 13.551 0.201 -6.969 1.00 96.62 135 ASN A C 1
ATOM 1059 O O . ASN A 1 135 ? 13.142 -0.845 -6.463 1.00 96.62 135 ASN A O 1
ATOM 1063 N N . PRO A 1 136 ? 13.353 0.446 -8.280 1.00 96.88 136 PRO A N 1
ATOM 1064 C CA . PRO A 1 136 ? 12.465 -0.374 -9.109 1.00 96.88 136 PRO A CA 1
ATOM 1065 C C . PRO A 1 136 ? 12.925 -1.834 -9.242 1.00 96.88 136 PRO A C 1
ATOM 1067 O O . PRO A 1 136 ? 12.107 -2.748 -9.183 1.00 96.88 136 PRO A O 1
ATOM 1070 N N . ASN A 1 137 ? 14.241 -2.068 -9.322 1.00 96.88 137 ASN A N 1
ATOM 1071 C CA . ASN A 1 137 ? 14.823 -3.417 -9.313 1.00 96.88 137 ASN A CA 1
ATOM 1072 C C . ASN A 1 137 ? 14.459 -4.205 -8.048 1.00 96.88 137 ASN A C 1
ATOM 1074 O O . ASN A 1 137 ? 14.249 -5.411 -8.122 1.00 96.88 137 ASN A O 1
ATOM 1078 N N . GLU A 1 138 ? 14.411 -3.540 -6.893 1.00 97.06 138 GLU A N 1
ATOM 1079 C CA . GLU A 1 138 ? 14.071 -4.198 -5.633 1.00 97.06 138 GLU A CA 1
ATOM 1080 C C . GLU A 1 138 ? 12.586 -4.553 -5.593 1.00 97.06 138 GLU A C 1
ATOM 1082 O O . GLU A 1 138 ? 12.223 -5.678 -5.267 1.00 97.06 138 GLU A O 1
ATOM 1087 N N . LEU A 1 139 ? 11.720 -3.631 -6.016 1.00 96.88 139 LEU A N 1
ATOM 1088 C CA . LEU A 1 139 ? 10.281 -3.878 -6.089 1.00 96.88 139 LEU A CA 1
ATOM 1089 C C . LEU A 1 139 ? 9.935 -5.040 -7.023 1.00 96.88 139 LEU A C 1
ATOM 1091 O O . LEU A 1 139 ? 9.078 -5.860 -6.706 1.00 96.88 139 LEU A O 1
ATOM 1095 N N . ALA A 1 140 ? 10.625 -5.154 -8.155 1.00 96.88 140 ALA A N 1
ATOM 1096 C CA . ALA A 1 140 ? 10.362 -6.212 -9.122 1.00 96.88 140 ALA A CA 1
ATOM 1097 C C . ALA A 1 140 ? 10.709 -7.626 -8.609 1.00 96.88 140 ALA A C 1
ATOM 1099 O O . ALA A 1 140 ? 10.216 -8.623 -9.145 1.00 96.88 140 ALA A O 1
ATOM 1100 N N . ARG A 1 141 ? 11.542 -7.733 -7.561 1.00 96.19 141 ARG A N 1
ATOM 1101 C CA . ARG A 1 141 ? 11.913 -9.015 -6.935 1.00 96.19 141 ARG A CA 1
ATOM 1102 C C . ARG A 1 141 ? 10.803 -9.595 -6.069 1.00 96.19 141 ARG A C 1
ATOM 1104 O O . ARG A 1 141 ? 10.728 -10.814 -5.939 1.00 96.19 141 ARG A O 1
ATOM 1111 N N . HIS A 1 142 ? 9.947 -8.746 -5.511 1.00 95.25 142 HIS A N 1
ATOM 1112 C CA . HIS A 1 142 ? 8.881 -9.159 -4.608 1.00 95.25 142 HIS A CA 1
ATOM 1113 C C . HIS A 1 142 ? 7.577 -9.398 -5.353 1.00 95.25 142 HIS A C 1
ATOM 1115 O O . HIS A 1 142 ? 7.194 -8.633 -6.240 1.00 95.25 142 HIS A O 1
ATOM 1121 N N . LYS A 1 143 ? 6.851 -10.446 -4.966 1.00 93.31 143 LYS A N 1
ATOM 1122 C CA . LYS A 1 143 ? 5.488 -10.680 -5.440 1.00 93.31 143 LYS A CA 1
ATOM 1123 C C . LYS A 1 143 ? 4.486 -9.996 -4.531 1.00 93.31 143 LYS A C 1
ATOM 1125 O O . LYS A 1 143 ? 4.546 -10.088 -3.310 1.00 93.31 143 LYS A O 1
ATOM 1130 N N . THR A 1 144 ? 3.458 -9.420 -5.139 1.00 89.12 144 THR A N 1
ATOM 1131 C CA . THR A 1 144 ? 2.306 -8.840 -4.423 1.00 89.12 144 THR A CA 1
ATOM 1132 C C . THR A 1 144 ? 1.636 -9.828 -3.463 1.00 89.12 144 THR A C 1
ATOM 1134 O O . THR A 1 144 ? 1.085 -9.435 -2.437 1.00 89.12 144 THR A O 1
ATOM 1137 N N . THR A 1 145 ? 1.717 -11.129 -3.756 1.00 90.06 145 THR A N 1
ATOM 1138 C CA . THR A 1 145 ? 1.172 -12.199 -2.917 1.00 90.06 145 THR A CA 1
ATOM 1139 C C . THR A 1 145 ? 1.855 -12.336 -1.558 1.00 90.06 145 THR A C 1
ATOM 1141 O O . THR A 1 145 ? 1.218 -12.845 -0.639 1.00 90.06 145 THR A O 1
ATOM 1144 N N . GLU A 1 146 ? 3.106 -11.884 -1.420 1.00 91.50 146 GLU A N 1
ATOM 1145 C CA . GLU A 1 146 ? 3.853 -11.866 -0.148 1.00 91.50 146 GLU A CA 1
ATOM 1146 C C . GLU A 1 146 ? 3.233 -10.890 0.862 1.00 91.50 146 GLU A C 1
ATOM 1148 O O . GLU A 1 146 ? 3.403 -11.033 2.068 1.00 91.50 146 GLU A O 1
ATOM 1153 N N . LEU A 1 147 ? 2.468 -9.917 0.366 1.00 91.56 147 LEU A N 1
ATOM 1154 C CA . LEU A 1 147 ? 1.877 -8.833 1.141 1.00 91.56 147 LEU A CA 1
ATOM 1155 C C . LEU A 1 147 ? 0.346 -8.905 1.171 1.00 91.56 147 LEU A C 1
ATOM 1157 O O . LEU A 1 147 ? -0.330 -7.896 1.379 1.00 91.56 147 LEU A O 1
ATOM 1161 N N . LYS A 1 148 ? -0.235 -10.094 0.986 1.00 91.94 148 LYS A N 1
ATOM 1162 C CA . LYS A 1 148 ? -1.668 -10.288 1.243 1.00 91.94 148 LYS A CA 1
ATOM 1163 C C . LYS A 1 148 ? -1.981 -9.990 2.717 1.00 91.94 148 LYS A C 1
ATOM 1165 O O . LYS A 1 148 ? -1.222 -10.415 3.583 1.00 91.94 148 LYS A O 1
ATOM 1170 N N . PRO A 1 149 ? -3.121 -9.356 3.039 1.00 92.69 149 PRO A N 1
ATOM 1171 C CA . PRO A 1 149 ? -4.175 -8.870 2.148 1.00 92.69 149 PRO A CA 1
ATOM 1172 C C . PRO A 1 149 ? -4.009 -7.419 1.665 1.00 92.69 149 PRO A C 1
ATOM 1174 O O . PRO A 1 149 ? -4.922 -6.946 0.994 1.00 92.69 149 PRO A O 1
ATOM 1177 N N . THR A 1 150 ? -2.924 -6.702 1.995 1.00 90.12 150 THR A N 1
ATOM 1178 C CA . THR A 1 150 ? -2.686 -5.330 1.488 1.00 90.12 150 THR A CA 1
ATOM 1179 C C . THR A 1 150 ? -2.815 -5.276 -0.025 1.00 90.12 150 THR A C 1
ATOM 1181 O O . THR A 1 150 ? -3.524 -4.424 -0.554 1.00 90.12 150 THR A O 1
ATOM 1184 N N . PHE A 1 151 ? -2.182 -6.224 -0.715 1.00 85.75 151 PHE A N 1
ATOM 1185 C CA . PHE A 1 151 ? -2.319 -6.370 -2.155 1.00 85.75 151 PHE A CA 1
ATOM 1186 C C . PHE A 1 151 ? -3.109 -7.627 -2.502 1.00 85.75 151 PHE A C 1
ATOM 1188 O O . PHE A 1 151 ? -2.968 -8.685 -1.882 1.00 85.75 151 PHE A O 1
ATOM 1195 N N . THR A 1 152 ? -3.935 -7.509 -3.538 1.00 73.88 152 THR A N 1
ATOM 1196 C CA . THR A 1 152 ? -4.610 -8.643 -4.168 1.00 73.88 152 THR A CA 1
ATOM 1197 C C . THR A 1 152 ? -4.133 -8.755 -5.607 1.00 73.88 152 THR A C 1
ATOM 1199 O O . THR A 1 152 ? -3.866 -7.754 -6.268 1.00 73.88 152 THR A O 1
ATOM 1202 N N . THR A 1 153 ? -3.955 -9.985 -6.083 1.00 70.12 153 THR A N 1
ATOM 1203 C CA . THR A 1 153 ? -3.498 -10.229 -7.451 1.00 70.12 153 THR A CA 1
ATOM 1204 C C . THR A 1 153 ? -4.656 -9.977 -8.411 1.00 70.12 153 THR A C 1
ATOM 1206 O O . THR A 1 153 ? -5.663 -10.682 -8.351 1.00 70.12 153 THR A O 1
ATOM 1209 N N . GLY A 1 154 ? -4.512 -8.986 -9.290 1.00 71.75 154 GLY A N 1
ATOM 1210 C CA . GLY A 1 154 ? -5.432 -8.770 -10.403 1.00 71.75 154 GLY A CA 1
ATOM 1211 C C . GLY A 1 154 ? -5.160 -9.754 -11.541 1.00 71.75 154 GLY A C 1
ATOM 1212 O O . GLY A 1 154 ? -4.054 -10.281 -11.667 1.00 71.75 154 GLY A O 1
ATOM 1213 N N . PHE A 1 155 ? -6.156 -9.994 -12.396 1.00 60.97 155 PHE A N 1
ATOM 1214 C CA . PHE A 1 155 ? -5.999 -10.867 -13.567 1.00 60.97 155 PHE A CA 1
ATOM 1215 C C . PHE A 1 155 ? -4.849 -10.394 -14.477 1.00 60.97 155 PHE A C 1
ATOM 1217 O O . PHE A 1 155 ? -3.981 -11.188 -14.848 1.00 60.97 155 PHE A O 1
ATOM 1224 N N . ASP A 1 156 ? -4.778 -9.082 -14.711 1.00 77.81 156 ASP A N 1
ATOM 1225 C CA . ASP A 1 156 ? -3.770 -8.453 -15.569 1.00 77.81 156 ASP A CA 1
ATOM 1226 C C . ASP A 1 156 ? -2.387 -8.348 -14.911 1.00 77.81 156 ASP A C 1
ATOM 1228 O O . ASP A 1 156 ? -1.390 -8.152 -15.602 1.00 77.81 156 ASP A O 1
ATOM 1232 N N . SER A 1 157 ? -2.276 -8.557 -13.590 1.00 83.75 157 SER A N 1
ATOM 1233 C CA . SER A 1 157 ? -0.988 -8.490 -12.882 1.00 83.75 157 SER A CA 1
ATOM 1234 C C . SER A 1 157 ? 0.019 -9.522 -13.399 1.00 83.75 157 SER A C 1
ATOM 1236 O O . SER A 1 157 ? 1.223 -9.303 -13.289 1.00 83.75 157 SER A O 1
ATOM 1238 N N . LYS A 1 158 ? -0.446 -10.612 -14.029 1.00 90.94 158 LYS A N 1
ATOM 1239 C CA . LYS A 1 158 ? 0.422 -11.617 -14.663 1.00 90.94 158 LYS A CA 1
ATOM 1240 C C . LYS A 1 158 ? 1.252 -11.049 -15.810 1.00 90.94 158 LYS A C 1
ATOM 1242 O O . LYS A 1 158 ? 2.385 -11.484 -15.983 1.00 90.94 158 LYS A O 1
ATOM 1247 N N . ILE A 1 159 ? 0.716 -10.075 -16.551 1.00 94.00 159 ILE A N 1
ATOM 1248 C CA . ILE A 1 159 ? 1.449 -9.372 -17.616 1.00 94.00 159 ILE A CA 1
ATOM 1249 C C . ILE A 1 159 ? 2.695 -8.696 -17.031 1.00 94.00 159 ILE A C 1
ATOM 1251 O O . ILE A 1 159 ? 3.743 -8.643 -17.664 1.00 94.00 159 ILE A O 1
ATOM 1255 N N . PHE A 1 160 ? 2.600 -8.266 -15.776 1.00 94.75 160 PHE A N 1
ATOM 1256 C CA . PHE A 1 160 ? 3.644 -7.594 -15.014 1.00 94.75 160 PHE A CA 1
ATOM 1257 C C . PHE A 1 160 ? 4.318 -8.526 -14.000 1.00 94.75 160 PHE A C 1
ATOM 1259 O O . PHE A 1 160 ? 4.686 -8.114 -12.906 1.00 94.75 160 PHE A O 1
ATOM 1266 N N . ASN A 1 161 ? 4.411 -9.826 -14.304 1.00 93.44 161 ASN A N 1
ATOM 1267 C CA . ASN A 1 161 ? 5.046 -10.832 -13.445 1.00 93.44 161 ASN A CA 1
ATOM 1268 C C . ASN A 1 161 ? 4.473 -10.943 -12.013 1.00 93.44 161 ASN A C 1
ATOM 1270 O O . ASN A 1 161 ? 5.084 -11.594 -11.162 1.00 93.44 161 ASN A O 1
ATOM 1274 N N . ASN A 1 162 ? 3.310 -10.350 -11.729 1.00 92.62 162 ASN A N 1
ATOM 1275 C CA . ASN A 1 162 ? 2.735 -10.159 -10.391 1.00 92.62 162 ASN A CA 1
ATOM 1276 C C . ASN A 1 162 ? 3.670 -9.448 -9.399 1.00 92.62 162 ASN A C 1
ATOM 1278 O O . ASN A 1 162 ? 3.547 -9.650 -8.183 1.00 92.62 162 ASN A O 1
ATOM 1282 N N . ASP A 1 163 ? 4.626 -8.678 -9.912 1.00 95.06 163 ASP A N 1
ATOM 1283 C CA . ASP A 1 163 ? 5.625 -8.019 -9.090 1.00 95.06 163 ASP A CA 1
ATOM 1284 C C . ASP A 1 163 ? 5.057 -6.792 -8.355 1.00 95.06 163 ASP A C 1
ATOM 1286 O O . ASP A 1 163 ? 3.996 -6.249 -8.694 1.00 95.06 163 ASP A O 1
ATOM 1290 N N . LEU A 1 164 ? 5.735 -6.405 -7.276 1.00 95.25 164 LEU A N 1
ATOM 1291 C CA . LEU A 1 164 ? 5.363 -5.243 -6.478 1.00 95.25 164 LEU A CA 1
ATOM 1292 C C . LEU A 1 164 ? 5.619 -3.939 -7.245 1.00 95.25 164 LEU A C 1
ATOM 1294 O O . LEU A 1 164 ? 4.890 -2.969 -7.041 1.00 95.25 164 LEU A O 1
ATOM 1298 N N . LEU A 1 165 ? 6.600 -3.929 -8.155 1.00 97.00 165 LEU A N 1
ATOM 1299 C CA . LEU A 1 165 ? 6.936 -2.772 -8.981 1.00 97.00 165 LEU A CA 1
ATOM 1300 C C . LEU A 1 165 ? 5.723 -2.277 -9.768 1.00 97.00 165 LEU A C 1
ATOM 1302 O O . LEU A 1 165 ? 5.407 -1.094 -9.690 1.00 97.00 165 LEU A O 1
ATOM 1306 N N . HIS A 1 166 ? 5.014 -3.162 -10.467 1.00 95.00 166 HIS A N 1
ATOM 1307 C CA . HIS A 1 166 ? 3.834 -2.781 -11.236 1.00 95.00 166 HIS A CA 1
ATOM 1308 C C . HIS A 1 166 ? 2.765 -2.160 -10.344 1.00 95.00 166 HIS A C 1
ATOM 1310 O O . HIS A 1 166 ? 2.189 -1.143 -10.711 1.00 95.00 166 HIS A O 1
ATOM 1316 N N . VAL A 1 167 ? 2.507 -2.724 -9.161 1.00 93.06 167 VAL A N 1
ATOM 1317 C CA . VAL A 1 167 ? 1.438 -2.204 -8.302 1.00 93.06 167 VAL A CA 1
ATOM 1318 C C . VAL A 1 167 ? 1.792 -0.822 -7.773 1.00 93.06 167 VAL A C 1
ATOM 1320 O O . VAL A 1 167 ? 0.970 0.088 -7.860 1.00 93.06 167 VAL A O 1
ATOM 1323 N N . ILE A 1 168 ? 3.015 -0.647 -7.271 1.00 95.38 168 ILE A N 1
ATOM 1324 C CA . ILE A 1 168 ? 3.473 0.654 -6.779 1.00 95.38 168 ILE A CA 1
ATOM 1325 C C . ILE A 1 168 ? 3.498 1.667 -7.924 1.00 95.38 168 ILE A C 1
ATOM 1327 O O . ILE A 1 168 ? 2.891 2.723 -7.796 1.00 95.38 168 ILE A O 1
ATOM 1331 N N . GLY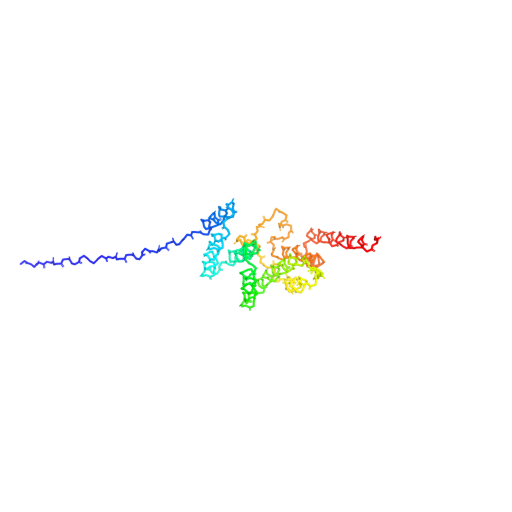 A 1 169 ? 4.081 1.322 -9.074 1.00 95.38 169 GLY A N 1
ATOM 1332 C CA . GLY A 1 169 ? 4.149 2.227 -10.219 1.00 95.38 169 GLY A CA 1
ATOM 1333 C C . GLY A 1 169 ? 2.780 2.606 -10.792 1.00 95.38 169 GLY A C 1
ATOM 1334 O O . GLY A 1 169 ? 2.621 3.712 -11.301 1.00 95.38 169 GLY A O 1
ATOM 1335 N N . MET A 1 170 ? 1.768 1.742 -10.661 1.00 93.50 170 MET A N 1
ATOM 1336 C CA . MET A 1 170 ? 0.382 2.068 -11.012 1.00 93.50 170 MET A CA 1
ATOM 1337 C C . MET A 1 170 ? -0.245 3.070 -10.034 1.00 93.50 170 MET A C 1
ATOM 1339 O O . MET A 1 170 ? -0.931 3.988 -10.476 1.00 93.50 170 MET A O 1
ATOM 1343 N N . TYR A 1 171 ? -0.001 2.936 -8.724 1.00 91.94 171 TYR A N 1
ATOM 1344 C CA . TYR A 1 171 ? -0.475 3.910 -7.732 1.00 91.94 171 TYR A CA 1
ATOM 1345 C C . TYR A 1 171 ? 0.230 5.262 -7.853 1.00 91.94 171 TYR A C 1
ATOM 1347 O O . TYR A 1 171 ? -0.415 6.298 -7.718 1.00 91.94 171 TYR A O 1
ATOM 1355 N N . THR A 1 172 ? 1.536 5.260 -8.131 1.00 93.50 172 THR A N 1
ATOM 1356 C CA . THR A 1 172 ? 2.315 6.492 -8.313 1.00 93.50 172 THR A CA 1
ATOM 1357 C C . THR A 1 172 ? 2.178 7.095 -9.707 1.00 93.50 172 THR A C 1
ATOM 1359 O O . THR A 1 172 ? 2.717 8.173 -9.940 1.00 93.50 172 THR A O 1
ATOM 1362 N N . LYS A 1 173 ? 1.519 6.383 -10.633 1.00 94.00 173 LYS A N 1
ATOM 1363 C CA . LYS A 1 173 ? 1.419 6.712 -12.062 1.00 94.00 173 LYS A CA 1
ATOM 1364 C C . LYS A 1 173 ? 2.773 6.942 -12.742 1.00 94.00 173 LYS A C 1
ATOM 1366 O O . LYS A 1 173 ? 2.882 7.654 -13.731 1.00 94.00 173 LYS A O 1
ATOM 1371 N N . ASP A 1 174 ? 3.834 6.300 -12.253 1.00 95.50 174 ASP A N 1
ATOM 1372 C CA . ASP A 1 174 ? 5.160 6.417 -12.870 1.00 95.50 174 ASP A CA 1
ATOM 1373 C C . ASP A 1 174 ? 5.303 5.420 -14.031 1.00 95.50 174 ASP A C 1
ATOM 1375 O O . ASP A 1 174 ? 6.117 4.489 -14.033 1.00 95.50 174 ASP A O 1
ATOM 1379 N N . TYR A 1 175 ? 4.442 5.601 -15.034 1.00 96.25 175 TYR A N 1
ATOM 1380 C CA . TYR A 1 175 ? 4.358 4.728 -16.200 1.00 96.25 175 TYR A CA 1
ATOM 1381 C C . TYR A 1 175 ? 5.635 4.774 -17.044 1.00 96.25 175 TYR A C 1
ATOM 1383 O O . TYR A 1 175 ? 5.997 3.776 -17.666 1.00 96.25 175 TYR A O 1
ATOM 1391 N N . SER A 1 176 ? 6.353 5.903 -17.038 1.00 95.25 176 SER A N 1
ATOM 1392 C CA . SER A 1 176 ? 7.632 6.047 -17.741 1.00 95.25 176 SER A CA 1
ATOM 1393 C C . SER A 1 176 ? 8.699 5.133 -17.140 1.00 95.25 176 SER A C 1
ATOM 1395 O O . SER A 1 176 ? 9.357 4.390 -17.876 1.00 95.25 176 SER A O 1
ATOM 1397 N N . THR A 1 177 ? 8.838 5.119 -15.808 1.00 96.69 177 THR A N 1
ATOM 1398 C CA . THR A 1 177 ? 9.760 4.200 -15.129 1.00 96.69 177 THR A CA 1
ATOM 1399 C C . THR A 1 177 ? 9.357 2.747 -15.356 1.00 96.69 177 THR A C 1
ATOM 1401 O O . THR A 1 177 ? 10.218 1.936 -15.698 1.00 96.69 177 THR A O 1
ATOM 1404 N N . LEU A 1 178 ? 8.064 2.411 -15.250 1.00 97.50 178 LEU A N 1
ATOM 1405 C CA . LEU A 1 178 ? 7.586 1.050 -15.521 1.00 97.50 178 LEU A CA 1
ATOM 1406 C C . LEU A 1 178 ? 7.883 0.609 -16.961 1.00 97.50 178 LEU A C 1
ATOM 1408 O O . LEU A 1 178 ? 8.401 -0.486 -17.175 1.00 97.50 178 LEU A O 1
ATOM 1412 N N . SER A 1 179 ? 7.608 1.465 -17.948 1.00 97.75 179 SER A N 1
ATOM 1413 C CA . SER A 1 179 ? 7.873 1.176 -19.360 1.00 97.75 179 SER A CA 1
ATOM 1414 C C . SER A 1 179 ? 9.352 0.884 -19.605 1.00 97.75 179 SER A C 1
ATOM 1416 O O . SER A 1 179 ? 9.678 -0.130 -20.218 1.00 97.75 179 SER A O 1
ATOM 1418 N N . LYS A 1 180 ? 10.248 1.746 -19.105 1.00 98.06 180 LYS A N 1
ATOM 1419 C CA . LYS A 1 180 ? 11.703 1.573 -19.247 1.00 98.06 180 LYS A CA 1
ATOM 1420 C C . LYS A 1 180 ? 12.190 0.308 -18.550 1.00 98.06 180 LYS A C 1
ATOM 1422 O O . LYS A 1 180 ? 13.010 -0.421 -19.101 1.00 98.06 180 LYS A O 1
ATOM 1427 N N . TYR A 1 181 ? 11.679 0.046 -17.349 1.00 98.31 181 TYR A N 1
ATOM 1428 C CA . TYR A 1 181 ? 12.045 -1.135 -16.583 1.00 98.31 181 TYR A CA 1
ATOM 1429 C C . TYR A 1 181 ? 11.688 -2.418 -17.334 1.00 98.31 181 TYR A C 1
ATOM 1431 O O . TYR A 1 181 ? 12.550 -3.272 -17.541 1.00 98.31 181 TYR A O 1
ATOM 1439 N N . TYR A 1 182 ? 10.433 -2.558 -17.761 1.00 98.38 182 TYR A N 1
ATOM 1440 C CA . TYR A 1 182 ? 9.976 -3.784 -18.408 1.00 98.38 182 TYR A CA 1
ATOM 1441 C C . TYR A 1 182 ? 10.604 -4.000 -19.783 1.00 98.38 182 TYR A C 1
ATOM 1443 O O . TYR A 1 182 ? 10.896 -5.147 -20.120 1.00 98.38 182 TYR A O 1
ATOM 1451 N N . ASP A 1 183 ? 10.880 -2.933 -20.536 1.00 98.19 183 ASP A N 1
ATOM 1452 C CA . ASP A 1 183 ? 11.600 -3.024 -21.810 1.00 98.19 183 ASP A CA 1
ATOM 1453 C C . ASP A 1 183 ? 13.026 -3.557 -21.606 1.00 98.19 183 ASP A C 1
ATOM 1455 O O . ASP A 1 183 ? 13.415 -4.557 -22.214 1.00 98.19 183 ASP A O 1
ATOM 1459 N N . ALA A 1 184 ? 13.760 -2.986 -20.642 1.00 98.12 184 ALA A N 1
ATOM 1460 C CA . ALA A 1 184 ? 15.114 -3.421 -20.294 1.00 98.12 184 ALA A CA 1
ATOM 1461 C C . ALA A 1 184 ? 15.186 -4.884 -19.811 1.00 98.12 184 ALA A C 1
ATOM 1463 O O . ALA A 1 184 ? 16.231 -5.521 -19.933 1.00 98.12 184 ALA A O 1
ATOM 1464 N N . HIS A 1 185 ? 14.083 -5.428 -19.289 1.00 97.69 185 HIS A N 1
ATOM 1465 C CA . HIS A 1 185 ? 13.981 -6.814 -18.817 1.00 97.69 185 HIS A CA 1
ATOM 1466 C C . HIS A 1 185 ? 13.248 -7.739 -19.807 1.00 97.69 185 HIS A C 1
ATOM 1468 O O . HIS A 1 185 ? 12.875 -8.858 -19.453 1.00 97.69 185 HIS A O 1
ATOM 1474 N N . GLY A 1 186 ? 13.025 -7.294 -21.049 1.00 97.50 186 GLY A N 1
ATOM 1475 C CA . GLY A 1 186 ? 12.451 -8.109 -22.124 1.00 97.50 186 GLY A CA 1
ATOM 1476 C C . GLY A 1 186 ? 10.946 -8.380 -22.011 1.00 97.50 186 GLY A C 1
ATOM 1477 O O . GLY A 1 186 ? 10.397 -9.131 -22.821 1.00 97.50 186 GLY A O 1
ATOM 1478 N N . ASN A 1 187 ? 10.247 -7.757 -21.061 1.00 97.81 187 ASN A N 1
ATOM 1479 C CA . ASN A 1 187 ? 8.797 -7.861 -20.919 1.00 97.81 187 ASN A CA 1
ATOM 1480 C C . ASN A 1 187 ? 8.090 -6.839 -21.826 1.00 97.81 187 ASN A C 1
ATOM 1482 O O . ASN A 1 187 ? 7.521 -5.843 -21.375 1.00 97.81 187 ASN A O 1
ATOM 1486 N N . ARG A 1 188 ? 8.134 -7.104 -23.138 1.00 97.19 188 ARG A N 1
ATOM 1487 C CA . ARG A 1 188 ? 7.554 -6.233 -24.175 1.00 97.19 188 ARG A CA 1
ATOM 1488 C C . ARG A 1 188 ? 6.063 -5.928 -23.962 1.00 97.19 188 ARG A C 1
ATOM 1490 O O . ARG A 1 188 ? 5.707 -4.760 -24.087 1.00 97.19 188 ARG A O 1
ATOM 1497 N N . PRO A 1 189 ? 5.187 -6.900 -23.618 1.00 97.38 189 PRO A N 1
ATOM 1498 C CA . PRO A 1 189 ? 3.774 -6.601 -23.382 1.00 97.38 189 PRO A CA 1
ATOM 1499 C C . PRO A 1 189 ? 3.566 -5.568 -22.270 1.00 97.38 189 PRO A C 1
ATOM 1501 O O . PRO A 1 189 ? 2.850 -4.589 -22.475 1.00 97.38 189 PRO A O 1
ATOM 1504 N N . ALA A 1 190 ? 4.231 -5.741 -21.122 1.00 97.12 190 ALA A N 1
ATOM 1505 C CA . ALA A 1 190 ? 4.155 -4.780 -20.026 1.00 97.12 190 ALA A CA 1
ATOM 1506 C C . ALA A 1 190 ? 4.704 -3.407 -20.434 1.00 97.12 190 ALA A C 1
ATOM 1508 O O . ALA A 1 190 ? 4.056 -2.394 -20.176 1.00 97.12 190 ALA A O 1
ATOM 1509 N N . ALA A 1 191 ? 5.850 -3.370 -21.122 1.00 97.81 191 ALA A N 1
ATOM 1510 C CA . ALA A 1 191 ? 6.453 -2.129 -21.598 1.00 97.81 191 ALA A CA 1
ATOM 1511 C C . ALA A 1 191 ? 5.505 -1.342 -22.518 1.00 97.81 191 ALA A C 1
ATOM 1513 O O . ALA A 1 191 ? 5.261 -0.162 -22.282 1.00 97.81 191 ALA A O 1
ATOM 1514 N N . CYS A 1 192 ? 4.899 -2.000 -23.512 1.00 97.50 192 CYS A N 1
ATOM 1515 C CA . CYS A 1 192 ? 3.959 -1.361 -24.435 1.00 97.50 192 CYS A CA 1
ATOM 1516 C C . CYS A 1 192 ? 2.720 -0.798 -23.724 1.00 97.50 192 CYS A C 1
ATOM 1518 O O . CYS A 1 192 ? 2.296 0.319 -24.024 1.00 97.50 192 CYS A O 1
ATOM 1520 N N . ILE A 1 193 ? 2.143 -1.540 -22.771 1.00 96.56 193 ILE A N 1
ATOM 1521 C CA . ILE A 1 193 ? 0.973 -1.071 -22.011 1.00 96.56 193 ILE A CA 1
ATOM 1522 C C . ILE A 1 193 ? 1.338 0.158 -21.168 1.00 96.56 193 ILE A C 1
ATOM 1524 O O . ILE A 1 193 ? 0.563 1.113 -21.109 1.00 96.56 193 ILE A O 1
ATOM 1528 N N . MET A 1 194 ? 2.517 0.168 -20.541 1.00 97.06 194 MET A N 1
ATOM 1529 C CA . MET A 1 194 ? 2.979 1.308 -19.742 1.00 97.06 194 MET A CA 1
ATOM 1530 C C . MET A 1 194 ? 3.313 2.524 -20.603 1.00 97.06 194 MET A C 1
ATOM 1532 O O . MET A 1 194 ? 2.920 3.632 -20.250 1.00 97.06 194 MET A O 1
ATOM 1536 N N . ALA A 1 195 ? 3.938 2.333 -21.766 1.00 96.44 195 ALA A N 1
ATOM 1537 C CA . ALA A 1 195 ? 4.167 3.411 -22.725 1.00 96.44 195 ALA A CA 1
ATOM 1538 C C . ALA A 1 195 ? 2.847 4.056 -23.183 1.00 96.44 195 ALA A C 1
ATOM 1540 O O . ALA A 1 195 ? 2.733 5.279 -23.213 1.00 96.44 195 ALA A O 1
ATOM 1541 N N . LEU A 1 196 ? 1.822 3.245 -23.476 1.00 95.62 196 LEU A N 1
ATOM 1542 C CA . LEU A 1 196 ? 0.493 3.752 -23.824 1.00 95.62 196 LEU A CA 1
ATOM 1543 C C . LEU A 1 196 ? -0.121 4.567 -22.678 1.00 95.62 196 LEU A C 1
ATOM 1545 O O . LEU A 1 196 ? -0.665 5.641 -22.923 1.00 95.62 196 LEU A O 1
ATOM 1549 N N . LYS A 1 197 ? -0.027 4.079 -21.436 1.00 94.94 197 LYS A N 1
ATOM 1550 C CA . LYS A 1 197 ? -0.535 4.804 -20.265 1.00 94.94 197 LYS A CA 1
ATOM 1551 C C . LYS A 1 19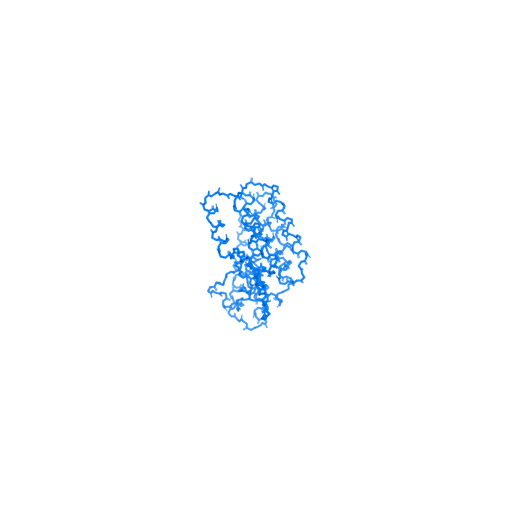7 ? 0.180 6.134 -20.043 1.00 94.94 197 LYS A C 1
ATOM 1553 O O . LYS A 1 197 ? -0.495 7.123 -19.780 1.00 94.94 197 LYS A O 1
ATOM 1558 N N . ALA A 1 198 ? 1.500 6.171 -20.221 1.00 93.44 198 ALA A N 1
ATOM 1559 C CA . ALA A 1 198 ? 2.276 7.406 -20.148 1.00 93.44 198 ALA A CA 1
ATOM 1560 C C . ALA A 1 198 ? 1.784 8.445 -21.173 1.00 93.44 198 ALA A C 1
ATOM 1562 O O . ALA A 1 198 ? 1.559 9.594 -20.815 1.00 93.44 198 ALA A O 1
ATOM 1563 N N . LEU A 1 199 ? 1.542 8.030 -22.424 1.00 91.81 199 LEU A N 1
ATOM 1564 C CA . LEU A 1 199 ? 1.018 8.914 -23.477 1.00 91.81 199 LEU A CA 1
ATOM 1565 C C . LEU A 1 199 ? -0.412 9.404 -23.205 1.00 91.81 199 LEU A C 1
ATOM 1567 O O . LEU A 1 199 ? -0.780 10.512 -23.591 1.00 91.81 199 LEU A O 1
ATOM 1571 N N . GLN A 1 200 ? -1.246 8.561 -22.594 1.00 90.94 200 GLN A N 1
ATOM 1572 C CA . GLN A 1 200 ? -2.608 8.941 -22.216 1.00 90.94 200 GLN A CA 1
ATOM 1573 C C . GLN A 1 200 ? -2.599 10.015 -21.125 1.00 90.94 200 GLN A C 1
ATOM 1575 O O . GLN A 1 200 ? -3.362 10.968 -21.224 1.00 90.94 200 GLN A O 1
ATOM 1580 N N . GLU A 1 201 ? -1.717 9.886 -20.135 1.00 83.44 201 GLU A N 1
ATOM 1581 C CA . GLU A 1 201 ? -1.596 10.846 -19.037 1.00 83.44 201 GLU A CA 1
ATOM 1582 C C . GLU A 1 201 ? -1.077 12.210 -19.506 1.00 83.44 201 GLU A C 1
ATOM 1584 O O . GLU A 1 201 ? -1.702 13.220 -19.197 1.00 83.44 201 GLU A O 1
ATOM 1589 N N . THR A 1 202 ? -0.028 12.250 -20.338 1.00 79.31 202 THR A N 1
ATOM 1590 C CA . THR A 1 202 ? 0.490 13.521 -20.882 1.00 79.31 202 THR A CA 1
ATOM 1591 C C . THR A 1 202 ? -0.562 14.259 -21.708 1.00 79.31 202 THR A C 1
ATOM 1593 O O . THR A 1 202 ? -0.722 15.468 -21.592 1.00 79.31 202 THR A O 1
ATOM 1596 N N . ARG A 1 203 ? -1.353 13.531 -22.509 1.00 73.44 203 ARG A N 1
ATOM 1597 C CA . ARG A 1 203 ? -2.430 14.132 -23.309 1.00 73.44 203 ARG A CA 1
ATOM 1598 C C . ARG A 1 203 ? -3.524 14.757 -22.437 1.00 73.44 203 ARG A C 1
ATOM 1600 O O . ARG A 1 203 ? -4.099 15.777 -22.818 1.00 73.44 203 ARG A O 1
ATOM 1607 N N . ASP A 1 204 ? -3.842 14.134 -21.307 1.00 66.88 204 ASP A N 1
ATOM 1608 C CA . ASP A 1 204 ? -4.849 14.629 -20.367 1.00 66.88 204 ASP A CA 1
ATOM 1609 C C . ASP A 1 204 ? -4.343 15.850 -19.566 1.00 66.88 204 ASP A C 1
ATOM 1611 O O . ASP A 1 204 ? -5.155 16.663 -19.123 1.00 66.88 204 ASP A O 1
ATOM 1615 N N . GLU A 1 205 ? -3.026 16.011 -19.392 1.00 63.06 205 GLU A N 1
ATOM 1616 C CA . GLU A 1 205 ? -2.402 17.231 -18.853 1.00 63.06 205 GLU A CA 1
ATOM 1617 C C . GLU A 1 205 ? -2.419 18.372 -19.884 1.00 63.06 205 GLU A C 1
ATOM 1619 O O . GLU A 1 205 ? -2.965 19.440 -19.604 1.00 63.06 205 GLU A O 1
ATOM 1624 N N . ASP A 1 206 ? -1.957 18.117 -21.111 1.00 62.34 206 ASP A N 1
ATOM 1625 C CA . ASP A 1 206 ? -1.897 19.119 -22.188 1.00 62.34 206 ASP A CA 1
ATOM 1626 C C . ASP A 1 206 ? -3.288 19.678 -22.552 1.00 62.34 206 ASP A C 1
ATOM 1628 O O . ASP A 1 206 ? -3.458 20.859 -22.861 1.00 62.34 206 ASP A O 1
ATOM 1632 N N . THR A 1 207 ? -4.332 18.843 -22.491 1.00 56.16 207 THR A N 1
ATOM 1633 C CA . THR A 1 207 ? -5.715 19.287 -22.746 1.00 56.16 207 THR A CA 1
ATOM 1634 C C . THR A 1 207 ? -6.330 20.106 -21.608 1.00 56.16 207 THR A C 1
ATOM 1636 O O . THR A 1 207 ? -7.329 20.790 -21.850 1.00 56.16 207 THR A O 1
ATOM 1639 N N . LYS A 1 208 ? -5.762 20.077 -20.392 1.00 53.50 208 LYS A N 1
ATOM 1640 C CA . LYS A 1 208 ? -6.163 20.964 -19.285 1.00 53.50 208 LYS A CA 1
ATOM 1641 C C . LYS A 1 208 ? -5.540 22.352 -19.398 1.00 53.50 208 LYS A C 1
ATOM 1643 O O . LYS A 1 208 ? -6.189 23.306 -18.991 1.00 53.50 208 LYS A O 1
ATOM 1648 N N . GLU A 1 209 ? -4.334 22.471 -19.949 1.00 50.72 209 GLU A N 1
ATOM 1649 C CA . GLU A 1 209 ? -3.674 23.771 -20.156 1.00 50.72 209 GLU A CA 1
ATOM 1650 C C . GLU A 1 209 ? -4.222 24.537 -21.373 1.00 50.72 209 GLU A C 1
ATOM 1652 O O . GLU A 1 209 ? -4.133 25.760 -21.434 1.00 50.72 209 GLU A O 1
ATOM 1657 N N . ALA A 1 210 ? -4.823 23.833 -22.336 1.00 48.47 210 ALA A N 1
ATOM 1658 C CA . ALA A 1 210 ? -5.347 24.416 -23.572 1.00 48.47 210 ALA A CA 1
ATOM 1659 C C . ALA A 1 210 ? -6.819 24.903 -23.508 1.00 48.47 210 ALA A C 1
ATOM 1661 O O . ALA A 1 210 ? -7.421 25.134 -24.561 1.00 48.47 210 ALA A O 1
ATOM 1662 N N . ARG A 1 211 ? -7.425 25.036 -22.319 1.00 44.28 211 ARG A N 1
ATOM 1663 C CA . ARG A 1 211 ? -8.798 25.548 -22.112 1.00 44.28 211 ARG A CA 1
ATOM 1664 C C . ARG A 1 211 ? -8.807 26.775 -21.215 1.00 44.28 211 ARG A C 1
ATOM 1666 O O . ARG A 1 211 ? -9.655 27.654 -21.483 1.00 44.28 211 ARG A O 1
#

Secondary structure (DSSP, 8-state):
------------------PPPHHHHHHHHHHHHHTT-HHHHHHHHHHHHHHHHHTT-HHHHHHHHHHHHHHHHTT-HHHHHHHHHHHHHHHHH---HHHHHHHHHHHHHHHHHHT-SSS-HHHHHHHHHHHHTS-HHHHHHSBGGGGTTTS---GGGGGGTTBHHHHHHHHTT-HHHHHHHHHHTT-HHHHHHHHHHHHHHHHHHHHHHT-

Radius of gyration: 23.16 Å; chains: 1; bounding box: 38×81×77 Å